Protein AF-A0A397E935-F1 (afdb_monomer_lite)

InterPro domains:
  IPR007632 Anoctamin [PTHR12308] (3-171)
  IPR049452 Anoctamin, transmembrane domain [PF04547] (3-154)

Organism: Aphanomyces astaci (NCBI:txid112090)

Structure (mmCIF, N/CA/C/O backbone):
data_AF-A0A397E935-F1
#
_entry.id   AF-A0A397E935-F1
#
loop_
_atom_site.group_PDB
_atom_site.id
_atom_site.type_symbol
_atom_site.label_atom_id
_atom_site.label_alt_id
_atom_site.label_comp_id
_atom_site.label_asym_id
_atom_site.label_entity_id
_atom_site.label_seq_id
_atom_site.pdbx_PDB_ins_code
_atom_site.Cartn_x
_atom_site.Cartn_y
_atom_site.Cartn_z
_atom_site.occupancy
_atom_site.B_iso_or_equiv
_atom_site.auth_seq_id
_atom_site.auth_comp_id
_atom_site.auth_asym_id
_atom_site.auth_atom_id
_atom_site.pdbx_PDB_model_num
ATOM 1 N N . PRO A 1 1 ? 29.994 8.458 -2.860 1.00 57.50 1 PRO A N 1
ATOM 2 C CA . PRO A 1 1 ? 28.868 7.947 -3.681 1.00 57.50 1 PRO A CA 1
ATOM 3 C C . PRO A 1 1 ? 27.555 8.319 -2.996 1.00 57.50 1 PRO A C 1
ATOM 5 O O . PRO A 1 1 ? 27.561 8.340 -1.770 1.00 57.50 1 PRO A O 1
ATOM 8 N N . HIS A 1 2 ? 26.488 8.644 -3.732 1.00 65.81 2 HIS A N 1
ATOM 9 C CA . HIS A 1 2 ? 25.168 8.804 -3.109 1.00 65.81 2 HIS A CA 1
ATOM 10 C C . HIS A 1 2 ? 24.674 7.417 -2.701 1.00 65.81 2 HIS A C 1
ATOM 12 O O . HIS A 1 2 ? 24.716 6.503 -3.528 1.00 65.81 2 HIS A O 1
ATOM 18 N N . ASP A 1 3 ? 24.268 7.250 -1.447 1.00 73.31 3 ASP A N 1
ATOM 19 C CA . ASP A 1 3 ? 23.651 6.009 -0.994 1.00 73.31 3 ASP A CA 1
ATOM 20 C C . ASP A 1 3 ? 22.140 6.125 -1.176 1.00 73.31 3 ASP A C 1
ATOM 22 O O . ASP A 1 3 ? 21.505 6.963 -0.547 1.00 73.31 3 ASP A O 1
ATOM 26 N N . THR A 1 4 ? 21.573 5.306 -2.059 1.00 81.38 4 THR A N 1
ATOM 27 C CA . THR A 1 4 ? 20.126 5.277 -2.294 1.00 81.38 4 THR A CA 1
ATOM 28 C C . THR A 1 4 ? 19.369 4.549 -1.186 1.00 81.38 4 THR A C 1
ATOM 30 O O . THR A 1 4 ? 18.145 4.641 -1.129 1.00 81.38 4 THR A O 1
ATOM 33 N N . PHE A 1 5 ? 20.056 3.807 -0.307 1.00 85.69 5 PHE A N 1
ATOM 34 C CA . PHE A 1 5 ? 19.414 3.103 0.801 1.00 85.69 5 PHE A CA 1
ATOM 35 C C . PHE A 1 5 ? 18.770 4.075 1.796 1.00 85.69 5 PHE A C 1
ATOM 37 O O . PHE A 1 5 ? 17.641 3.833 2.220 1.00 85.69 5 PHE A O 1
ATOM 44 N N . ALA A 1 6 ? 19.460 5.172 2.127 1.00 85.31 6 ALA A N 1
ATOM 45 C CA . ALA A 1 6 ? 18.946 6.213 3.015 1.00 85.31 6 ALA A CA 1
ATOM 46 C C . ALA A 1 6 ? 17.680 6.867 2.436 1.00 85.31 6 ALA A C 1
ATOM 48 O O . ALA A 1 6 ? 16.641 6.852 3.088 1.00 85.31 6 ALA A O 1
ATOM 49 N N . ASP A 1 7 ? 17.725 7.304 1.173 1.00 85.94 7 ASP A N 1
ATOM 50 C CA . ASP A 1 7 ? 16.592 7.935 0.479 1.00 85.94 7 ASP A CA 1
ATOM 51 C C . ASP A 1 7 ? 15.334 7.039 0.485 1.00 85.94 7 ASP A C 1
ATOM 53 O O . ASP A 1 7 ? 14.218 7.477 0.786 1.00 85.94 7 ASP A O 1
ATOM 57 N N . TYR A 1 8 ? 15.508 5.740 0.198 1.00 88.25 8 TYR A N 1
ATOM 58 C CA . TYR A 1 8 ? 14.413 4.768 0.251 1.00 88.25 8 TYR A CA 1
ATOM 59 C C . TYR A 1 8 ? 13.911 4.509 1.678 1.00 88.25 8 TYR A C 1
ATOM 61 O O . TYR A 1 8 ? 12.710 4.287 1.853 1.00 88.25 8 TYR A O 1
ATOM 69 N N . ALA A 1 9 ? 14.788 4.532 2.686 1.00 90.19 9 ALA A N 1
ATOM 70 C CA . ALA A 1 9 ? 14.406 4.379 4.086 1.00 90.19 9 ALA A CA 1
ATOM 71 C C . ALA A 1 9 ? 13.590 5.583 4.585 1.00 90.19 9 ALA A C 1
ATOM 73 O O . ALA A 1 9 ? 12.531 5.385 5.180 1.00 90.19 9 ALA A O 1
ATOM 74 N N . ASP A 1 10 ? 14.018 6.807 4.275 1.00 90.00 10 ASP A N 1
ATOM 75 C CA . ASP A 1 10 ? 13.320 8.039 4.654 1.00 90.00 10 ASP A CA 1
ATOM 76 C C . ASP A 1 10 ? 11.937 8.118 3.981 1.00 90.00 10 ASP A C 1
ATOM 78 O O . ASP A 1 10 ? 10.919 8.323 4.654 1.00 90.00 10 ASP A O 1
ATOM 82 N N . THR A 1 11 ? 11.864 7.812 2.678 1.00 90.81 11 THR A N 1
ATOM 83 C CA . THR A 1 11 ? 10.589 7.689 1.944 1.00 90.81 11 THR A CA 1
ATOM 84 C C . THR A 1 11 ? 9.670 6.626 2.569 1.00 90.81 11 THR A C 1
ATOM 86 O O . THR A 1 11 ? 8.460 6.836 2.702 1.00 90.81 11 THR A O 1
ATOM 89 N N . LEU A 1 12 ? 10.220 5.469 2.968 1.00 93.12 12 LEU A N 1
ATOM 90 C CA . LEU A 1 12 ? 9.462 4.380 3.594 1.00 93.12 12 LEU A CA 1
ATOM 91 C C . LEU A 1 12 ? 8.909 4.786 4.967 1.00 93.12 12 LEU A C 1
ATOM 93 O O . LEU A 1 12 ? 7.748 4.498 5.259 1.00 93.12 12 LEU A O 1
ATOM 97 N N . VAL A 1 13 ? 9.705 5.469 5.792 1.00 92.88 13 VAL A N 1
ATOM 98 C CA . VAL A 1 13 ? 9.281 5.983 7.104 1.00 92.88 13 VAL A CA 1
ATOM 99 C C . VAL A 1 13 ? 8.159 7.008 6.938 1.00 92.88 13 VAL A C 1
ATOM 101 O O . VAL A 1 13 ? 7.135 6.914 7.619 1.00 92.88 13 VAL A O 1
ATOM 104 N N . GLN A 1 14 ? 8.280 7.929 5.979 1.00 94.69 14 GLN A N 1
ATOM 105 C CA . GLN A 1 14 ? 7.221 8.888 5.668 1.00 94.69 14 GLN A CA 1
ATOM 106 C C . GLN A 1 14 ? 5.926 8.196 5.206 1.00 94.69 14 GLN A C 1
ATOM 108 O O . GLN A 1 14 ? 4.836 8.551 5.661 1.00 94.69 14 GLN A O 1
ATOM 113 N N . PHE A 1 15 ? 6.024 7.176 4.347 1.00 94.62 15 PHE A N 1
ATOM 114 C CA . PHE A 1 15 ? 4.874 6.357 3.950 1.00 94.62 15 PHE A CA 1
ATOM 115 C C . PHE A 1 15 ? 4.250 5.612 5.143 1.00 94.62 15 PHE A C 1
ATOM 117 O O . PHE A 1 15 ? 3.022 5.531 5.246 1.00 94.62 15 PHE A O 1
ATOM 124 N N . GLY A 1 16 ? 5.073 5.128 6.077 1.00 94.88 16 GLY A N 1
ATOM 125 C CA . GLY A 1 16 ? 4.640 4.579 7.362 1.00 94.88 16 GLY A CA 1
ATOM 126 C C . GLY A 1 16 ? 3.788 5.573 8.149 1.00 94.88 16 GLY A C 1
ATOM 127 O O . GLY A 1 16 ? 2.649 5.259 8.489 1.00 94.88 16 GLY A O 1
ATOM 128 N N . TYR A 1 17 ? 4.270 6.805 8.344 1.00 94.44 17 TYR A N 1
ATOM 129 C CA . TYR A 1 17 ? 3.508 7.837 9.054 1.00 94.44 17 TYR A CA 1
ATOM 130 C C . TYR A 1 17 ? 2.153 8.147 8.400 1.00 94.44 17 TYR A C 1
ATOM 132 O O . TYR A 1 17 ? 1.134 8.206 9.090 1.00 94.44 17 TYR A O 1
ATOM 140 N N . VAL A 1 18 ? 2.124 8.295 7.070 1.00 95.62 18 VAL A N 1
ATOM 141 C CA . VAL A 1 18 ? 0.886 8.537 6.307 1.00 95.62 18 VAL A CA 1
ATOM 142 C C . VAL A 1 18 ? -0.098 7.375 6.473 1.00 95.62 18 VAL A C 1
ATOM 144 O O . VAL A 1 18 ? -1.262 7.592 6.803 1.00 95.62 18 VAL A O 1
ATOM 147 N N . SER A 1 19 ? 0.350 6.139 6.262 1.00 95.12 19 SER A N 1
ATOM 148 C CA . SER A 1 19 ? -0.527 4.959 6.272 1.00 95.12 19 SER A CA 1
ATOM 149 C C . SER A 1 19 ? -1.032 4.573 7.668 1.00 95.12 19 SER A C 1
ATOM 151 O O . SER A 1 19 ? -2.169 4.122 7.798 1.00 95.12 19 SER A O 1
ATOM 153 N N . GLN A 1 20 ? -0.228 4.768 8.716 1.00 94.25 20 GLN A N 1
ATOM 154 C CA . GLN A 1 20 ? -0.541 4.306 10.074 1.00 94.25 20 GLN A CA 1
ATOM 155 C C . GLN A 1 20 ? -1.293 5.343 10.928 1.00 94.25 20 GLN A C 1
ATOM 157 O O . GLN A 1 20 ? -2.081 4.949 11.782 1.00 94.25 20 GLN A O 1
ATOM 162 N N . PHE A 1 21 ? -1.075 6.651 10.717 1.00 90.31 21 PHE A N 1
ATOM 163 C CA . PHE A 1 21 ? -1.552 7.695 11.645 1.00 90.31 21 PHE A CA 1
ATOM 164 C C . PHE A 1 21 ? -2.496 8.746 11.039 1.00 90.31 21 PHE A C 1
ATOM 166 O O . PHE A 1 21 ? -2.944 9.635 11.765 1.00 90.31 21 PHE A O 1
ATOM 173 N N . THR A 1 22 ? -2.873 8.652 9.756 1.00 92.31 22 THR A N 1
ATOM 174 C CA . THR A 1 22 ? -3.837 9.599 9.143 1.00 92.31 22 THR A CA 1
ATOM 175 C C . THR A 1 22 ? -5.193 9.621 9.869 1.00 92.31 22 THR A C 1
ATOM 177 O O . THR A 1 22 ? -5.830 10.670 9.932 1.00 92.31 22 THR A O 1
ATOM 180 N N . CYS A 1 23 ? -5.613 8.513 10.495 1.00 87.25 23 CYS A N 1
ATOM 181 C CA . CYS A 1 23 ? -6.814 8.473 11.340 1.00 87.25 23 CYS A CA 1
ATOM 182 C C . CYS A 1 23 ? -6.699 9.285 12.645 1.00 87.25 23 CYS A C 1
ATOM 184 O O . CYS A 1 23 ? -7.726 9.640 13.216 1.00 87.25 23 CYS A O 1
ATOM 186 N N . VAL A 1 24 ? -5.483 9.593 13.112 1.00 88.19 24 VAL A N 1
ATOM 187 C CA . VAL A 1 24 ? -5.236 10.451 14.288 1.00 88.19 24 VAL A CA 1
ATOM 188 C C . VAL A 1 24 ? -5.044 11.908 13.864 1.00 88.19 24 VAL A C 1
ATOM 190 O O . VAL A 1 24 ? -5.583 12.811 14.499 1.00 88.19 24 VAL A O 1
ATOM 193 N N . TRP A 1 25 ? -4.299 12.151 12.779 1.00 90.19 25 TRP A N 1
ATOM 194 C CA . TRP A 1 25 ? -4.066 13.497 12.254 1.00 90.19 25 TRP A CA 1
ATOM 195 C C . TRP A 1 25 ? -4.261 13.539 10.725 1.00 90.19 25 TRP A C 1
ATOM 197 O O . TRP A 1 25 ? -3.371 13.133 9.973 1.00 90.19 25 TRP A O 1
ATOM 207 N N . PRO A 1 26 ? -5.397 14.069 10.225 1.00 90.44 26 PRO A N 1
ATOM 208 C CA . PRO A 1 26 ? -5.764 13.974 8.808 1.00 90.44 26 PRO A CA 1
ATOM 209 C C . PRO A 1 26 ? -4.918 14.853 7.871 1.00 90.44 26 PRO A C 1
ATOM 211 O O . PRO A 1 26 ? -5.061 14.761 6.654 1.00 90.44 26 PRO A O 1
ATOM 214 N N . PHE A 1 27 ? -4.032 15.700 8.406 1.00 93.44 27 PHE A N 1
ATOM 215 C CA . PHE A 1 27 ? -3.151 16.564 7.614 1.00 93.44 27 PHE A CA 1
ATOM 216 C C . PHE A 1 27 ? -1.800 15.916 7.258 1.00 93.44 27 PHE A C 1
ATOM 218 O O . PHE A 1 27 ? -1.104 16.446 6.391 1.00 93.44 27 PHE A O 1
ATOM 225 N N . ILE A 1 28 ? -1.447 14.753 7.835 1.00 94.25 28 ILE A N 1
ATOM 226 C CA . ILE A 1 28 ? -0.200 14.026 7.509 1.00 94.25 28 ILE A CA 1
ATOM 227 C C . ILE A 1 28 ? -0.009 13.824 5.989 1.00 94.25 28 ILE A C 1
ATOM 229 O O . ILE A 1 28 ? 1.088 14.113 5.504 1.00 94.25 28 ILE A O 1
ATOM 233 N N . PRO A 1 29 ? -1.026 13.412 5.196 1.00 94.12 29 PRO A N 1
ATOM 234 C CA . PRO A 1 29 ? -0.866 13.250 3.749 1.00 94.12 29 PRO A CA 1
ATOM 235 C C . PRO A 1 29 ? -0.498 14.555 3.028 1.00 94.12 29 PRO A C 1
ATOM 237 O O . PRO A 1 29 ? 0.265 14.531 2.065 1.00 94.12 29 PRO A O 1
ATOM 240 N N . VAL A 1 30 ? -1.001 15.701 3.500 1.00 95.44 30 VAL A N 1
ATOM 241 C CA . VAL A 1 30 ? -0.706 17.018 2.911 1.00 95.44 30 VAL A CA 1
ATOM 242 C C . VAL A 1 30 ? 0.746 17.405 3.189 1.00 95.44 30 VAL A C 1
ATOM 244 O O . VAL A 1 30 ? 1.464 17.794 2.269 1.00 95.44 30 VAL A O 1
ATOM 247 N N . CYS A 1 31 ? 1.209 17.225 4.430 1.00 94.25 31 CYS A N 1
ATOM 248 C CA . CYS A 1 31 ? 2.610 17.436 4.799 1.00 94.25 31 CYS A CA 1
ATOM 249 C C . CYS A 1 31 ? 3.556 16.521 4.001 1.00 94.25 31 CYS A C 1
ATOM 251 O O . CYS A 1 31 ? 4.582 16.986 3.509 1.00 94.25 31 CYS A O 1
ATOM 253 N N . ALA A 1 32 ? 3.183 15.253 3.805 1.00 95.00 32 ALA A N 1
ATOM 254 C CA . ALA A 1 32 ? 3.944 14.294 3.006 1.00 95.00 32 ALA A CA 1
ATOM 255 C C . ALA A 1 32 ? 4.050 14.700 1.522 1.00 95.00 32 ALA A C 1
ATOM 257 O O . ALA A 1 32 ? 5.131 14.639 0.941 1.00 95.00 32 ALA A O 1
ATOM 258 N N . VAL A 1 33 ? 2.960 15.175 0.904 1.00 95.00 33 VAL A N 1
ATOM 259 C CA . VAL A 1 33 ? 2.998 15.689 -0.480 1.00 95.00 33 VAL A CA 1
ATOM 260 C C . VAL A 1 33 ? 3.909 16.913 -0.594 1.00 95.00 33 VAL A C 1
ATOM 262 O O . VAL A 1 33 ? 4.690 17.001 -1.540 1.00 95.00 33 VAL A O 1
ATOM 265 N N . ILE A 1 34 ? 3.853 17.834 0.374 1.00 95.31 34 ILE A N 1
ATOM 266 C CA . ILE A 1 34 ? 4.738 19.006 0.411 1.00 95.31 34 ILE A CA 1
ATOM 267 C C . ILE A 1 34 ? 6.208 18.570 0.529 1.00 95.31 34 ILE A C 1
ATOM 269 O O . ILE A 1 34 ? 7.043 19.081 -0.218 1.00 95.31 34 ILE A O 1
ATOM 273 N N . ASN A 1 35 ? 6.521 17.597 1.393 1.00 93.69 35 ASN A N 1
ATOM 274 C CA . ASN A 1 35 ? 7.885 17.083 1.536 1.00 93.69 35 ASN A CA 1
ATOM 275 C C . ASN A 1 35 ? 8.398 16.459 0.226 1.00 93.69 35 ASN A C 1
ATOM 277 O O . ASN A 1 35 ? 9.450 16.862 -0.266 1.00 93.69 35 ASN A O 1
ATOM 281 N N . ASN A 1 36 ? 7.599 15.597 -0.414 1.00 93.00 36 ASN A N 1
ATOM 282 C CA . ASN A 1 36 ? 7.948 14.963 -1.694 1.00 93.00 36 ASN A CA 1
ATOM 283 C C . ASN A 1 36 ? 8.236 15.986 -2.810 1.00 93.00 36 ASN A C 1
ATOM 285 O O . ASN A 1 36 ? 9.093 15.758 -3.664 1.00 93.00 36 ASN A O 1
ATOM 289 N N . VAL A 1 37 ? 7.526 17.122 -2.834 1.00 93.25 37 VAL A N 1
ATOM 290 C CA . VAL A 1 37 ? 7.767 18.196 -3.817 1.00 93.25 37 VAL A CA 1
ATOM 291 C C . VAL A 1 37 ? 9.122 18.872 -3.585 1.00 93.25 37 VAL A C 1
ATOM 293 O O . VAL A 1 37 ? 9.826 19.176 -4.553 1.00 93.25 37 VAL A O 1
ATOM 296 N N . PHE A 1 38 ? 9.511 19.094 -2.326 1.00 91.12 38 PHE A N 1
ATOM 297 C CA . PHE A 1 38 ? 10.836 19.624 -1.999 1.00 91.12 38 PHE A CA 1
ATOM 298 C C . PHE A 1 38 ? 11.949 18.605 -2.266 1.00 91.12 38 PHE A C 1
ATOM 300 O O . PHE A 1 38 ? 12.983 18.989 -2.809 1.00 91.12 38 PHE A O 1
ATOM 307 N N . GLU A 1 39 ? 11.719 17.328 -1.963 1.00 88.75 39 GLU A N 1
ATOM 308 C CA . GLU A 1 39 ? 12.654 16.223 -2.191 1.00 88.75 39 GLU A CA 1
ATOM 309 C C . GLU A 1 39 ? 12.963 16.029 -3.683 1.00 88.75 39 GLU A C 1
ATOM 311 O O . GLU A 1 39 ? 14.113 16.145 -4.096 1.00 88.75 39 GLU A O 1
ATOM 316 N N . VAL A 1 40 ? 11.945 15.879 -4.541 1.00 87.25 40 VAL A N 1
ATOM 317 C CA . VAL A 1 40 ? 12.153 15.765 -6.000 1.00 87.25 40 VAL A CA 1
ATOM 318 C C . VAL A 1 40 ? 12.933 16.964 -6.549 1.00 87.25 40 VAL A C 1
ATOM 320 O O . VAL A 1 40 ? 13.768 16.816 -7.445 1.00 87.25 40 VAL A O 1
ATOM 323 N N . ARG A 1 41 ? 12.694 18.164 -6.004 1.00 86.94 41 ARG A N 1
ATOM 324 C CA . ARG A 1 41 ? 13.407 19.377 -6.412 1.00 86.94 41 ARG A CA 1
ATOM 325 C C . ARG A 1 41 ? 14.850 19.410 -5.897 1.00 86.94 41 ARG A C 1
ATOM 327 O O . ARG A 1 41 ? 15.718 19.853 -6.644 1.00 86.94 41 ARG A O 1
ATOM 334 N N . SER A 1 42 ? 15.126 18.950 -4.676 1.00 83.81 42 SER A N 1
ATOM 335 C CA . SER A 1 42 ? 16.483 18.903 -4.117 1.00 83.81 42 SER A CA 1
ATOM 336 C C . SER A 1 42 ? 17.337 17.838 -4.814 1.00 83.81 42 SER A C 1
ATOM 338 O O . SER A 1 42 ? 18.454 18.144 -5.239 1.00 83.81 42 SER A O 1
ATOM 340 N N . SER A 1 43 ? 16.789 16.643 -5.060 1.00 78.12 43 SER A N 1
ATOM 341 C CA . SER A 1 43 ? 17.444 15.581 -5.833 1.00 78.12 43 SER A CA 1
ATOM 342 C C . SER A 1 43 ? 17.726 16.008 -7.276 1.00 78.12 43 SER A C 1
ATOM 344 O O . SER A 1 43 ? 18.780 15.678 -7.809 1.00 78.12 43 SER A O 1
ATOM 346 N N . ALA A 1 44 ? 16.852 16.801 -7.910 1.00 79.81 44 ALA A N 1
ATOM 347 C CA . ALA A 1 44 ? 17.084 17.311 -9.266 1.00 79.81 44 ALA A CA 1
ATOM 348 C C . ALA A 1 44 ? 18.289 18.271 -9.378 1.00 79.81 44 ALA A C 1
ATOM 350 O O . ALA A 1 44 ? 18.883 18.379 -10.452 1.00 79.81 44 ALA A O 1
ATOM 351 N N . PHE A 1 45 ? 18.681 18.948 -8.290 1.00 78.75 45 PHE A N 1
ATOM 352 C CA . PHE A 1 45 ? 19.917 19.740 -8.252 1.00 78.75 45 PHE A CA 1
ATOM 353 C C . PHE A 1 45 ? 21.174 18.875 -8.056 1.00 78.75 45 PHE A C 1
ATOM 355 O O . PHE A 1 45 ? 22.275 19.306 -8.404 1.00 78.75 45 PHE A O 1
ATOM 362 N N . GLN A 1 46 ? 21.034 17.648 -7.543 1.00 71.94 46 GLN A N 1
ATOM 363 C CA . GLN A 1 46 ? 22.139 16.710 -7.365 1.00 71.94 46 GLN A CA 1
ATOM 364 C C . GLN A 1 46 ? 22.318 15.832 -8.610 1.00 71.94 46 GLN A C 1
ATOM 366 O O . GLN A 1 46 ? 21.552 14.911 -8.883 1.00 71.94 46 GLN A O 1
ATOM 371 N N . ARG A 1 47 ? 23.372 16.097 -9.390 1.00 65.12 47 ARG A N 1
ATOM 372 C CA . ARG A 1 47 ? 23.642 15.392 -10.654 1.00 65.12 47 ARG A CA 1
ATOM 373 C C . ARG A 1 47 ? 24.202 13.978 -10.429 1.00 65.12 47 ARG A C 1
ATOM 375 O O . ARG A 1 47 ? 25.392 13.732 -10.625 1.00 65.12 47 ARG A O 1
ATOM 382 N N . VAL A 1 48 ? 23.337 13.044 -10.042 1.00 68.69 48 VAL A N 1
ATOM 383 C CA . VAL A 1 48 ? 23.655 11.612 -9.918 1.00 68.69 48 VAL A CA 1
ATOM 384 C C . VAL A 1 48 ? 23.757 10.918 -11.285 1.00 68.69 48 VAL A C 1
ATOM 386 O O . VAL A 1 48 ? 23.087 11.284 -12.251 1.00 68.69 48 VAL A O 1
ATOM 389 N N . VAL A 1 49 ? 24.619 9.900 -11.380 1.00 73.62 49 VAL A N 1
ATOM 390 C CA . VAL A 1 49 ? 24.783 9.087 -12.598 1.00 73.62 49 VAL A CA 1
ATOM 391 C C . VAL A 1 49 ? 23.613 8.097 -12.708 1.00 73.62 49 VAL A C 1
ATOM 393 O O . VAL A 1 49 ? 23.368 7.368 -11.745 1.00 73.62 49 VAL A O 1
ATOM 396 N N . PRO A 1 50 ? 22.900 8.020 -13.849 1.00 72.75 50 PRO A N 1
ATOM 397 C CA . PRO A 1 50 ? 21.735 7.150 -13.984 1.00 72.75 50 PRO A CA 1
ATOM 398 C C . PRO A 1 50 ? 22.113 5.664 -13.900 1.00 72.75 50 PRO A C 1
ATOM 400 O O . PRO A 1 50 ? 22.826 5.135 -14.753 1.00 72.75 50 PRO A O 1
ATOM 403 N N . GLN A 1 51 ? 21.582 4.981 -12.886 1.00 73.31 51 GLN A N 1
ATOM 404 C CA . GLN A 1 51 ? 21.692 3.535 -12.691 1.00 73.31 51 GLN A CA 1
ATOM 405 C C . GLN A 1 51 ? 20.501 2.818 -13.340 1.00 73.31 51 GLN A C 1
ATOM 407 O O . GLN A 1 51 ? 19.352 3.235 -13.183 1.00 73.31 51 GLN A O 1
ATOM 412 N N . ARG A 1 52 ? 20.745 1.711 -14.052 1.00 70.62 52 ARG A N 1
ATOM 413 C CA . ARG A 1 52 ? 19.663 0.863 -14.582 1.00 70.62 52 ARG A CA 1
ATOM 414 C C . ARG A 1 52 ? 19.227 -0.152 -13.529 1.00 70.62 52 ARG A C 1
ATOM 416 O O . ARG A 1 52 ? 19.837 -1.209 -13.412 1.00 70.62 52 ARG A O 1
ATOM 423 N N . THR A 1 53 ? 18.137 0.143 -12.824 1.00 72.44 53 THR A N 1
ATOM 424 C CA . THR A 1 53 ? 17.409 -0.853 -12.025 1.00 72.44 53 THR A CA 1
ATOM 425 C C . THR A 1 53 ? 16.154 -1.340 -12.754 1.00 72.44 53 THR A C 1
ATOM 427 O O . THR A 1 53 ? 15.476 -0.568 -13.432 1.00 72.44 53 THR A O 1
ATOM 430 N N . SER A 1 54 ? 15.853 -2.635 -12.638 1.00 64.50 54 SER A N 1
ATOM 431 C CA . SER A 1 54 ? 14.671 -3.277 -13.227 1.00 64.50 54 SER A CA 1
ATOM 432 C C . SER A 1 54 ? 13.464 -3.318 -12.284 1.00 64.50 54 SER A C 1
ATOM 434 O O . SER A 1 54 ? 12.347 -3.559 -12.739 1.00 64.50 54 SER A O 1
ATOM 436 N N . SER A 1 55 ? 13.663 -3.101 -10.979 1.00 72.50 55 SER A N 1
ATOM 437 C CA . SER A 1 55 ? 12.589 -3.061 -9.979 1.00 72.50 55 SER A CA 1
ATOM 438 C C . SER A 1 55 ? 13.037 -2.366 -8.689 1.00 72.50 55 SER A C 1
ATOM 440 O O . SER A 1 55 ? 14.227 -2.177 -8.450 1.00 72.50 55 SER A O 1
ATOM 442 N N . MET A 1 56 ? 12.084 -2.049 -7.811 1.00 72.44 56 MET A N 1
ATOM 443 C CA . MET A 1 56 ? 12.352 -1.506 -6.470 1.00 72.44 56 MET A CA 1
ATOM 444 C C . MET A 1 56 ? 13.003 -2.529 -5.505 1.00 72.44 56 MET A C 1
ATOM 446 O O . MET A 1 56 ? 13.291 -2.197 -4.360 1.00 72.44 56 MET A O 1
ATOM 450 N N . GLY A 1 57 ? 13.225 -3.779 -5.935 1.00 82.62 57 GLY A N 1
ATOM 451 C CA . GLY A 1 57 ? 13.882 -4.815 -5.133 1.00 82.62 57 GLY A CA 1
ATOM 452 C C . GLY A 1 57 ? 13.164 -5.117 -3.811 1.00 82.62 57 GLY A C 1
ATOM 453 O O . GLY A 1 57 ? 11.931 -5.155 -3.749 1.00 82.62 57 GLY A O 1
ATOM 454 N N . SER A 1 58 ? 13.946 -5.323 -2.748 1.00 86.06 58 SER A N 1
ATOM 455 C CA . SER A 1 58 ? 13.462 -5.686 -1.407 1.00 86.06 58 SER A CA 1
ATOM 456 C C . SER A 1 58 ? 12.506 -4.659 -0.788 1.00 86.06 58 SER A C 1
ATOM 458 O O . SER A 1 58 ? 11.653 -5.038 0.010 1.00 86.06 58 SER A O 1
ATOM 460 N N . TRP A 1 59 ? 12.572 -3.384 -1.185 1.00 88.94 59 TRP A N 1
ATOM 461 C CA . TRP A 1 59 ? 11.686 -2.321 -0.685 1.00 88.94 59 TRP A CA 1
ATOM 462 C C . TRP A 1 59 ? 10.197 -2.598 -0.934 1.00 88.94 59 TRP A C 1
ATOM 464 O O . TRP A 1 59 ? 9.358 -2.238 -0.115 1.00 88.94 59 TRP A O 1
ATOM 474 N N . ASN A 1 60 ? 9.856 -3.336 -1.996 1.00 88.06 60 ASN A N 1
ATOM 475 C CA . ASN A 1 60 ? 8.486 -3.799 -2.247 1.00 88.06 60 ASN A CA 1
ATOM 476 C C . ASN A 1 60 ? 7.973 -4.741 -1.135 1.00 88.06 60 ASN A C 1
ATOM 478 O O . ASN A 1 60 ? 6.800 -4.686 -0.774 1.00 88.06 60 ASN A O 1
ATOM 482 N N . LEU A 1 61 ? 8.839 -5.579 -0.549 1.00 90.06 61 LEU A N 1
ATOM 483 C CA . LEU A 1 61 ? 8.467 -6.431 0.586 1.00 90.06 61 LEU A CA 1
ATOM 484 C C . LEU A 1 61 ? 8.209 -5.590 1.844 1.00 90.06 61 LEU A C 1
ATOM 486 O O . LEU A 1 61 ? 7.199 -5.800 2.512 1.00 90.06 61 LEU A O 1
ATOM 490 N N . PHE A 1 62 ? 9.065 -4.601 2.119 1.00 91.44 62 PHE A N 1
ATOM 491 C CA . PHE A 1 62 ? 8.884 -3.676 3.241 1.00 91.44 62 PHE A CA 1
ATOM 492 C C . PHE A 1 62 ? 7.603 -2.839 3.110 1.00 91.44 62 PHE A C 1
ATOM 494 O O . PHE A 1 62 ? 6.860 -2.716 4.079 1.00 91.44 62 PHE A O 1
ATOM 501 N N . LEU A 1 63 ? 7.275 -2.342 1.911 1.00 91.75 63 LEU A N 1
ATOM 502 C CA . LEU A 1 63 ? 6.018 -1.626 1.655 1.00 91.75 63 LEU A CA 1
ATOM 503 C C . LEU A 1 63 ? 4.782 -2.516 1.872 1.00 91.75 63 LEU A C 1
ATOM 505 O O . LEU A 1 63 ? 3.803 -2.073 2.468 1.00 91.75 63 LEU A O 1
ATOM 509 N N . ARG A 1 64 ? 4.824 -3.786 1.441 1.00 91.94 64 ARG A N 1
ATOM 510 C CA . ARG A 1 64 ? 3.747 -4.766 1.696 1.00 91.94 64 ARG A CA 1
ATOM 511 C C . ARG A 1 64 ? 3.577 -5.057 3.184 1.00 91.94 64 ARG A C 1
ATOM 513 O O . ARG A 1 64 ? 2.449 -5.055 3.667 1.00 91.94 64 ARG A O 1
ATOM 520 N N . PHE A 1 65 ? 4.680 -5.259 3.905 1.00 93.19 65 PHE A N 1
ATOM 521 C CA . PHE A 1 65 ? 4.662 -5.431 5.356 1.00 93.19 65 PHE A CA 1
ATOM 522 C C . PHE A 1 65 ? 4.075 -4.196 6.054 1.00 93.19 65 PHE A C 1
ATOM 524 O O . PHE A 1 65 ? 3.162 -4.333 6.864 1.00 93.19 65 PHE A O 1
ATOM 531 N N . ASN A 1 66 ? 4.513 -2.990 5.673 1.00 94.81 66 ASN A N 1
ATOM 532 C CA . ASN A 1 66 ? 3.990 -1.740 6.220 1.00 94.81 66 ASN A CA 1
ATOM 533 C C . ASN A 1 66 ? 2.478 -1.578 5.984 1.00 94.81 66 ASN A C 1
ATOM 535 O O . ASN A 1 66 ? 1.786 -1.095 6.871 1.00 94.81 66 ASN A O 1
ATOM 539 N N . ASN A 1 67 ? 1.942 -2.008 4.836 1.00 95.00 67 ASN A N 1
ATOM 540 C CA . ASN A 1 67 ? 0.495 -1.963 4.584 1.00 95.00 67 ASN A CA 1
ATOM 541 C C . ASN A 1 67 ? -0.298 -2.873 5.535 1.00 95.00 67 ASN A C 1
ATOM 543 O O . ASN A 1 67 ? -1.323 -2.452 6.064 1.00 95.00 67 ASN A O 1
ATOM 547 N N . ILE A 1 68 ? 0.179 -4.097 5.789 1.00 94.94 68 ILE A N 1
ATOM 548 C CA . ILE A 1 68 ? -0.457 -5.014 6.752 1.00 94.94 68 ILE A CA 1
ATOM 549 C C . ILE A 1 68 ? -0.351 -4.438 8.173 1.00 94.94 68 ILE A C 1
ATOM 551 O O . ILE A 1 68 ? -1.333 -4.411 8.912 1.00 94.94 68 ILE A O 1
ATOM 555 N N . TRP A 1 69 ? 0.813 -3.889 8.530 1.00 95.69 69 TRP A N 1
ATOM 556 C CA . TRP A 1 69 ? 1.034 -3.227 9.817 1.00 95.69 69 TRP A CA 1
ATOM 557 C C . TRP A 1 69 ? 0.143 -1.988 10.011 1.00 95.69 69 TRP A C 1
ATOM 559 O O . TRP A 1 69 ? -0.377 -1.751 11.100 1.00 95.69 69 TRP A O 1
ATOM 569 N N . ALA A 1 70 ? -0.106 -1.230 8.941 1.00 96.19 70 ALA A N 1
ATOM 570 C CA . ALA A 1 70 ? -1.046 -0.117 8.946 1.00 96.19 70 ALA A CA 1
ATOM 571 C C . ALA A 1 70 ? -2.494 -0.578 9.157 1.00 96.19 70 ALA A C 1
ATOM 573 O O . ALA A 1 70 ? -3.213 0.081 9.904 1.00 96.19 70 ALA A O 1
ATOM 574 N N . ILE A 1 71 ? -2.929 -1.706 8.580 1.00 95.94 71 ILE A N 1
ATOM 575 C CA . ILE A 1 71 ? -4.255 -2.279 8.882 1.00 95.94 71 ILE A CA 1
ATOM 576 C C . ILE A 1 71 ? -4.353 -2.593 10.380 1.00 95.94 71 ILE A C 1
ATOM 578 O O . ILE A 1 71 ? -5.278 -2.118 11.037 1.00 95.94 71 ILE A O 1
ATOM 582 N N . PHE A 1 72 ? -3.365 -3.300 10.938 1.00 95.56 72 PHE A N 1
ATOM 583 C CA . PHE A 1 72 ? -3.319 -3.641 12.363 1.00 95.56 72 PHE A CA 1
ATOM 584 C C . PHE A 1 72 ? -3.415 -2.398 13.270 1.00 95.56 72 PHE A C 1
ATOM 586 O O . PHE A 1 72 ? -4.267 -2.346 14.159 1.00 95.56 72 PHE A O 1
ATOM 593 N N . ILE A 1 73 ? -2.597 -1.365 13.018 1.00 95.12 73 ILE A N 1
ATOM 594 C CA . ILE A 1 73 ? -2.603 -0.121 13.809 1.00 95.12 73 ILE A CA 1
ATOM 595 C C . ILE A 1 73 ? -3.937 0.622 13.680 1.00 95.12 73 ILE A C 1
ATOM 597 O O . ILE A 1 73 ? -4.501 1.025 14.696 1.00 95.12 73 ILE A O 1
ATOM 601 N N . ASN A 1 74 ? -4.476 0.789 12.469 1.00 94.38 74 ASN A N 1
ATOM 602 C CA . ASN A 1 74 ? -5.728 1.526 12.284 1.00 94.38 74 ASN A CA 1
ATOM 603 C C . ASN A 1 74 ? -6.921 0.799 12.937 1.00 94.38 74 ASN A C 1
ATOM 605 O O . ASN A 1 74 ? -7.744 1.447 13.582 1.00 94.3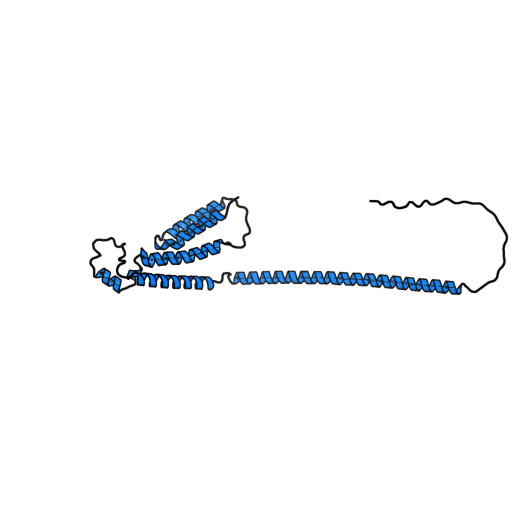8 74 ASN A O 1
ATOM 609 N N . VAL A 1 75 ? -6.996 -0.537 12.862 1.00 94.19 75 VAL A N 1
ATOM 610 C CA . VAL A 1 75 ? -8.043 -1.311 13.559 1.00 94.19 75 VAL A CA 1
ATOM 611 C C . VAL A 1 75 ? -7.868 -1.238 15.082 1.00 94.19 75 VAL A C 1
ATOM 613 O O . VAL A 1 75 ? -8.858 -1.080 15.799 1.00 94.19 75 VAL A O 1
ATOM 616 N N . ALA A 1 76 ? -6.630 -1.264 15.591 1.00 92.56 76 ALA A N 1
ATOM 617 C CA . ALA A 1 76 ? -6.349 -1.078 17.017 1.00 92.56 76 ALA A CA 1
ATOM 618 C C . ALA A 1 76 ? -6.769 0.320 17.511 1.00 92.56 76 ALA A C 1
ATOM 620 O O . ALA A 1 76 ? -7.422 0.432 18.550 1.00 92.56 76 ALA A O 1
ATOM 621 N N . LEU A 1 77 ? -6.470 1.378 16.748 1.00 91.06 77 LEU A N 1
ATOM 622 C CA . LEU A 1 77 ? -6.918 2.744 17.039 1.00 91.06 77 LEU A CA 1
ATOM 623 C C . LEU A 1 77 ? -8.451 2.836 17.081 1.00 91.06 77 LEU A C 1
ATOM 625 O O . LEU A 1 77 ? -9.003 3.442 18.002 1.00 91.06 77 LEU A O 1
ATOM 629 N N . ILE A 1 78 ? -9.149 2.192 16.140 1.00 88.88 78 ILE A N 1
ATOM 630 C CA . ILE A 1 78 ? -10.617 2.149 16.121 1.00 88.88 78 ILE A CA 1
ATOM 631 C C . ILE A 1 78 ? -11.163 1.446 17.377 1.00 88.88 78 ILE A C 1
ATOM 633 O O . ILE A 1 78 ? -11.998 2.024 18.071 1.00 88.88 78 ILE A O 1
ATOM 637 N N . CYS A 1 79 ? -10.666 0.249 17.708 1.00 89.00 79 CYS A N 1
ATOM 638 C CA . CYS A 1 79 ? -11.229 -0.594 18.774 1.00 89.00 79 CYS A CA 1
ATOM 639 C C . CYS A 1 79 ? -10.844 -0.179 20.209 1.00 89.00 79 CYS A C 1
ATOM 641 O O . CYS A 1 79 ? -11.596 -0.474 21.144 1.00 89.00 79 CYS A O 1
ATOM 643 N N . TYR A 1 80 ? -9.685 0.467 20.397 1.00 87.56 80 TYR A N 1
ATOM 644 C CA . TYR A 1 80 ? -9.111 0.728 21.728 1.00 87.56 80 TYR A CA 1
ATOM 645 C C . TYR A 1 80 ? -8.803 2.197 22.043 1.00 87.56 80 TYR A C 1
ATOM 647 O O . TYR A 1 80 ? -8.695 2.524 23.220 1.00 87.56 80 TYR A O 1
ATOM 655 N N . ALA A 1 81 ? -8.651 3.083 21.050 1.00 85.44 81 ALA A N 1
ATOM 656 C CA . ALA A 1 81 ? -8.258 4.479 21.296 1.00 85.44 81 ALA A CA 1
ATOM 657 C C . ALA A 1 81 ? -9.359 5.502 20.972 1.00 85.44 81 ALA A C 1
ATOM 659 O O . ALA A 1 81 ? -9.508 6.492 21.680 1.00 85.44 81 ALA A O 1
ATOM 660 N N . SER A 1 82 ? -10.118 5.282 19.896 1.00 81.62 82 SER A N 1
ATOM 661 C CA . SER A 1 82 ? -10.964 6.322 19.292 1.00 81.62 82 SER A CA 1
ATOM 662 C C . SER A 1 82 ? -12.370 6.472 19.882 1.00 81.62 82 SER A C 1
ATOM 664 O O . SER A 1 82 ? -12.984 7.521 19.712 1.00 81.62 82 SER A O 1
ATOM 666 N N . GLY A 1 83 ? -12.920 5.424 20.506 1.00 79.69 83 GLY A N 1
ATOM 667 C CA . GLY A 1 83 ? -14.338 5.378 20.896 1.00 79.69 83 GLY A CA 1
ATOM 668 C C . GLY A 1 83 ? -15.334 5.225 19.743 1.00 79.69 83 GLY A C 1
ATOM 669 O O . GLY A 1 83 ? -16.544 5.253 19.961 1.00 79.69 83 GLY A O 1
ATOM 670 N N . LEU A 1 84 ? -14.851 5.083 18.502 1.00 83.06 84 LEU A N 1
ATOM 671 C CA . LEU A 1 84 ? -15.712 4.918 17.331 1.00 83.06 84 LEU A CA 1
ATOM 672 C C . LEU A 1 84 ? -16.486 3.599 17.381 1.00 83.06 84 LEU A C 1
ATOM 674 O O . LEU A 1 84 ? -17.604 3.540 16.879 1.00 83.06 84 LEU A O 1
ATOM 678 N N . LEU A 1 85 ? -15.913 2.560 17.997 1.00 85.62 85 LEU A N 1
ATOM 679 C CA . LEU A 1 85 ? -16.541 1.249 18.113 1.00 85.62 85 LEU A CA 1
ATOM 680 C C . LEU A 1 85 ? -17.885 1.333 18.854 1.00 85.62 85 LEU A C 1
ATOM 682 O O . LEU A 1 85 ? -18.889 0.829 18.362 1.00 85.62 85 LEU A O 1
ATOM 686 N N . GLU A 1 86 ? -17.919 2.020 19.995 1.00 82.75 86 GLU A N 1
ATOM 687 C CA . GLU A 1 86 ? -19.105 2.217 20.832 1.00 82.75 86 GLU A CA 1
ATOM 688 C C . GLU A 1 86 ? -20.221 2.988 20.110 1.00 82.75 86 GLU A C 1
ATOM 690 O O . GLU A 1 86 ? -21.398 2.706 20.328 1.00 82.75 86 GLU A O 1
ATOM 695 N N . SER A 1 87 ? -19.861 3.902 19.202 1.00 81.69 87 SER A N 1
ATOM 696 C CA . SER A 1 87 ? -20.805 4.675 18.379 1.00 81.69 87 SER A CA 1
ATOM 697 C C . SER A 1 87 ? -21.626 3.798 17.420 1.00 81.69 87 SER A C 1
ATOM 699 O O . SER A 1 87 ? -22.782 4.103 17.129 1.00 81.69 87 SER A O 1
ATOM 701 N N . PHE A 1 88 ? -21.072 2.668 16.959 1.00 83.88 88 PHE A N 1
ATOM 702 C CA . PHE A 1 88 ? -21.790 1.735 16.080 1.00 83.88 88 PHE A CA 1
ATOM 703 C C . PHE A 1 88 ? -22.839 0.880 16.809 1.00 83.88 88 PHE A C 1
ATOM 705 O O . PHE A 1 88 ? -23.704 0.299 16.150 1.00 83.88 88 PHE A O 1
ATOM 712 N N . PHE A 1 89 ? -22.803 0.797 18.145 1.00 84.50 89 PHE A N 1
ATOM 713 C CA . PHE A 1 89 ? -23.750 -0.005 18.921 1.00 84.50 89 PHE A CA 1
ATOM 714 C C . PHE A 1 89 ? -24.868 0.874 19.501 1.00 84.50 89 PHE A C 1
ATOM 716 O O . PHE A 1 89 ? -24.628 1.624 20.451 1.00 84.50 89 PHE A O 1
ATOM 723 N N . PRO A 1 90 ? -26.122 0.761 19.015 1.00 81.31 90 PRO A N 1
ATOM 724 C CA . PRO A 1 90 ? -27.210 1.630 19.466 1.00 81.31 90 PRO A CA 1
ATOM 725 C C . PRO A 1 90 ? -27.515 1.462 20.961 1.00 81.31 90 PRO A C 1
ATOM 727 O O . PRO A 1 90 ? -27.924 2.418 21.610 1.00 81.31 90 PRO A O 1
ATOM 730 N N . THR A 1 91 ? -27.265 0.282 21.535 1.00 81.56 91 THR A N 1
ATOM 731 C CA . THR A 1 91 ? -27.361 0.033 22.981 1.00 81.56 91 THR A CA 1
ATOM 732 C C . THR A 1 91 ? -26.373 0.883 23.784 1.00 81.56 91 THR A C 1
ATOM 734 O O . THR A 1 91 ? -26.771 1.481 24.782 1.00 81.56 91 THR A O 1
ATOM 737 N N . CYS A 1 92 ? -25.119 1.000 23.334 1.00 79.62 92 CYS A N 1
ATOM 738 C CA . CYS A 1 92 ? -24.110 1.847 23.974 1.00 79.62 92 CYS A CA 1
ATOM 739 C C . CYS A 1 92 ? -24.450 3.333 23.858 1.00 79.62 92 CYS A C 1
ATOM 741 O O . CYS A 1 92 ? -24.353 4.057 24.847 1.00 79.62 92 CYS A O 1
ATOM 743 N N . VAL A 1 93 ? -24.922 3.771 22.688 1.00 76.75 93 VAL A N 1
ATOM 744 C CA . VAL A 1 93 ? -25.371 5.155 22.473 1.00 76.75 93 VAL A CA 1
ATOM 745 C C . VAL A 1 93 ? -26.538 5.512 23.406 1.00 76.75 93 VAL A C 1
ATOM 747 O O . VAL A 1 93 ? -26.511 6.564 24.039 1.00 76.75 93 VAL A O 1
ATOM 750 N N . GLN A 1 94 ? -27.532 4.630 23.565 1.00 76.81 94 GLN A N 1
ATOM 751 C CA . GLN A 1 94 ? -28.657 4.850 24.489 1.00 76.81 94 GLN A CA 1
ATOM 752 C C . GLN A 1 94 ? -28.210 4.876 25.961 1.00 76.81 94 GLN A C 1
ATOM 754 O O . GLN A 1 94 ? -28.624 5.757 26.713 1.00 76.81 94 GLN A O 1
ATOM 759 N N . LEU A 1 95 ? -27.314 3.968 26.370 1.00 72.88 95 LEU A N 1
ATOM 760 C CA . LEU A 1 95 ? -26.717 3.971 27.713 1.00 72.88 95 LEU A CA 1
ATOM 761 C C . LEU A 1 95 ? -25.986 5.290 28.015 1.00 72.88 95 LEU A C 1
ATOM 763 O O . LEU A 1 95 ? -26.207 5.887 29.072 1.00 72.88 95 LEU A O 1
ATOM 767 N N . GLN A 1 96 ? -25.178 5.773 27.069 1.00 68.25 96 GLN A N 1
ATOM 768 C CA . GLN A 1 96 ? -24.436 7.031 27.178 1.00 68.25 96 GLN A CA 1
ATOM 769 C C . GLN A 1 96 ? -25.338 8.278 27.239 1.00 68.25 96 GLN A C 1
ATOM 771 O O . GLN A 1 96 ? -24.939 9.270 27.837 1.00 68.25 96 GLN A O 1
ATOM 776 N N . VAL A 1 97 ? -26.547 8.236 26.665 1.00 68.56 97 VAL A N 1
ATOM 777 C CA . VAL A 1 97 ? -27.559 9.303 26.811 1.00 68.56 97 VAL A CA 1
ATOM 778 C C . VAL A 1 97 ? -28.309 9.199 28.146 1.00 68.56 97 VAL A C 1
ATOM 780 O O . VAL A 1 97 ? -28.689 10.215 28.716 1.00 68.56 97 VAL A O 1
ATOM 783 N N . SER A 1 98 ? -28.528 7.982 28.655 1.00 64.69 98 SER A N 1
ATOM 784 C CA . SER A 1 98 ? -29.293 7.742 29.891 1.00 64.69 98 SER A CA 1
ATOM 785 C C . SER A 1 98 ? -28.529 8.030 31.189 1.00 64.69 98 SER A C 1
ATOM 787 O O . SER A 1 98 ? -29.143 8.219 32.237 1.00 64.69 98 SER A O 1
ATOM 789 N N . THR A 1 99 ? -27.197 8.047 31.132 1.00 61.16 99 THR A N 1
ATOM 790 C CA . THR A 1 99 ? -26.339 8.431 32.255 1.00 61.16 99 THR A CA 1
ATOM 791 C C . THR A 1 99 ? -25.842 9.856 32.035 1.00 61.16 99 THR A C 1
ATOM 793 O O . THR A 1 99 ? -25.350 10.172 30.958 1.00 61.16 99 THR A O 1
ATOM 796 N N . ASP A 1 100 ? -25.923 10.707 33.063 1.00 52.19 100 ASP A N 1
ATOM 797 C CA . ASP A 1 100 ? -25.622 12.158 33.030 1.00 52.19 100 ASP A CA 1
ATOM 798 C C . ASP A 1 100 ? -24.122 12.519 32.817 1.00 52.19 100 ASP A C 1
ATOM 800 O O . ASP A 1 100 ? -23.624 13.581 33.201 1.00 52.19 100 ASP A O 1
ATOM 804 N N . TYR A 1 101 ? -23.368 11.639 32.150 1.00 52.84 101 TYR A N 1
ATOM 805 C CA . TYR A 1 101 ? -21.959 11.797 31.773 1.00 52.84 101 TYR A CA 1
ATOM 806 C C . TYR A 1 101 ? -21.687 12.976 30.821 1.00 52.84 101 TYR A C 1
ATOM 808 O O . TYR A 1 101 ? -20.528 13.305 30.568 1.00 52.84 101 TYR A O 1
ATOM 816 N N . ALA A 1 102 ? -22.726 13.635 30.301 1.00 50.28 102 ALA A N 1
ATOM 817 C CA . ALA A 1 102 ? -22.606 14.748 29.365 1.00 50.28 102 ALA A CA 1
ATOM 818 C C . ALA A 1 102 ? -22.085 16.059 29.992 1.00 50.28 102 ALA A C 1
ATOM 820 O O . ALA A 1 102 ? -21.664 16.951 29.258 1.00 50.28 102 ALA A O 1
ATOM 821 N N . GLN A 1 103 ? -22.128 16.217 31.323 1.00 48.97 103 GLN A N 1
ATOM 822 C CA . GLN A 1 103 ? -22.041 17.554 31.932 1.00 48.97 103 GLN A CA 1
ATOM 823 C C . GLN A 1 103 ? -20.640 17.991 32.420 1.00 48.97 103 GLN A C 1
ATOM 825 O O . GLN A 1 103 ? -20.471 19.160 32.759 1.00 48.97 103 GLN A O 1
ATOM 830 N N . HIS A 1 104 ? -19.639 17.099 32.503 1.00 56.00 104 HIS A N 1
ATOM 831 C CA . HIS A 1 104 ? -18.368 17.435 33.182 1.00 56.00 104 HIS A CA 1
ATOM 832 C C . HIS A 1 104 ? -17.084 16.725 32.694 1.00 56.00 104 HIS A C 1
ATOM 834 O O . HIS A 1 104 ? -16.029 16.898 33.305 1.00 56.00 104 HIS A O 1
ATOM 840 N N . LEU A 1 105 ? -17.111 16.012 31.562 1.00 54.31 105 LEU A N 1
ATOM 841 C CA . LEU A 1 105 ? -15.893 15.638 30.823 1.00 54.31 105 LEU A CA 1
ATOM 842 C C . LEU A 1 105 ? -15.965 16.176 29.383 1.00 54.31 105 LEU A C 1
ATOM 844 O O . LEU A 1 105 ? -17.056 16.238 28.814 1.00 54.31 105 LEU A O 1
ATOM 848 N N . PRO A 1 106 ? -14.832 16.571 28.767 1.00 51.47 106 PRO A N 1
ATOM 849 C CA . PRO A 1 106 ? -14.819 16.965 27.362 1.00 51.47 106 PRO A CA 1
ATOM 850 C C . PRO A 1 106 ? -15.254 15.791 26.476 1.00 51.47 106 PRO A C 1
ATOM 852 O O . PRO A 1 106 ? -14.912 14.641 26.751 1.00 51.47 106 PRO A O 1
ATOM 855 N N . ALA A 1 107 ? -15.938 16.090 25.367 1.00 50.84 107 ALA A N 1
ATOM 856 C CA . ALA A 1 107 ? -16.531 15.127 24.423 1.00 50.84 107 ALA A CA 1
ATOM 857 C C . ALA A 1 107 ? -15.523 14.241 23.643 1.00 50.84 107 ALA A C 1
ATOM 859 O O . ALA A 1 107 ? -15.844 13.703 22.588 1.00 50.84 107 ALA A O 1
ATOM 860 N N . MET A 1 108 ? -14.293 14.118 24.144 1.00 49.78 108 MET A N 1
ATOM 861 C CA . MET A 1 108 ? -13.146 13.446 23.535 1.00 49.78 108 MET A CA 1
ATOM 862 C C . MET A 1 108 ? -12.610 12.292 24.407 1.00 49.78 108 MET A C 1
ATOM 864 O O . MET A 1 108 ? -11.514 11.798 24.161 1.00 49.78 108 MET A O 1
ATOM 868 N N . VAL A 1 109 ? -13.357 11.868 25.435 1.00 55.31 109 VAL A N 1
ATOM 869 C CA . VAL A 1 109 ? -13.031 10.695 26.265 1.00 55.31 109 VAL A CA 1
ATOM 870 C C . VAL A 1 109 ? -14.070 9.595 26.019 1.00 55.31 109 VAL A C 1
ATOM 872 O O . VAL A 1 109 ? -15.206 9.723 26.479 1.00 55.31 109 VAL A O 1
ATOM 875 N N . PRO A 1 110 ? -13.720 8.517 25.294 1.00 59.56 110 PRO A N 1
ATOM 876 C CA . PRO A 1 110 ? -14.610 7.380 25.094 1.00 59.56 110 PRO A CA 1
ATOM 877 C C . PRO A 1 110 ? -14.941 6.632 26.388 1.00 59.56 110 PRO A C 1
ATOM 879 O O . PRO A 1 110 ? -14.064 6.360 27.209 1.00 59.56 110 PRO A O 1
ATOM 882 N N . ASN A 1 111 ? -16.196 6.202 26.529 1.00 63.19 111 ASN A N 1
ATOM 883 C CA . ASN A 1 111 ? -16.608 5.316 27.615 1.00 63.19 111 ASN A CA 1
ATOM 884 C C . ASN A 1 111 ? -16.316 3.850 27.265 1.00 63.19 111 ASN A C 1
ATOM 886 O O . ASN A 1 111 ? -17.191 3.106 26.816 1.00 63.19 111 ASN A O 1
ATOM 890 N N . PHE A 1 112 ? -15.089 3.406 27.550 1.00 68.38 112 PHE A N 1
ATOM 891 C CA . PHE A 1 112 ? -14.652 2.027 27.300 1.00 68.38 112 PHE A CA 1
ATOM 892 C C . PHE A 1 112 ? -15.382 0.950 28.141 1.00 68.38 112 PHE A C 1
ATOM 894 O O . PHE A 1 112 ? -15.130 -0.244 27.975 1.00 68.38 112 PHE A O 1
ATOM 901 N N . SER A 1 113 ? -16.321 1.333 29.008 1.00 72.94 113 SER A N 1
ATOM 902 C CA . SER A 1 113 ? -17.069 0.420 29.883 1.00 72.94 113 SER A CA 1
ATOM 903 C C . SER A 1 113 ? -18.285 -0.257 29.235 1.00 72.94 113 SER A C 1
ATOM 905 O O . SER A 1 113 ? -18.799 -1.205 29.818 1.00 72.94 113 SER A O 1
ATOM 907 N N . CYS A 1 114 ? -18.776 0.197 28.069 1.00 79.12 114 CYS A N 1
ATOM 908 C CA . CYS A 1 114 ? -19.987 -0.398 27.474 1.00 79.12 114 CYS A CA 1
ATOM 909 C C . CYS A 1 114 ? -19.749 -1.798 26.878 1.00 79.12 114 CYS A C 1
ATOM 911 O O . CYS A 1 114 ? -20.564 -2.700 27.054 1.00 79.12 114 CYS A O 1
ATOM 913 N N . ILE A 1 115 ? -18.634 -1.976 26.161 1.00 84.06 115 ILE A N 1
ATOM 914 C CA . ILE A 1 115 ? -18.290 -3.226 25.471 1.00 84.06 115 ILE A CA 1
ATOM 915 C C . ILE A 1 115 ? -17.215 -3.957 26.276 1.00 84.06 115 ILE A C 1
ATOM 917 O O . ILE A 1 115 ? -16.167 -3.378 26.585 1.00 84.06 115 ILE A O 1
ATOM 921 N N . ALA A 1 116 ? -17.452 -5.235 26.580 1.00 88.50 116 ALA A N 1
ATOM 922 C CA . ALA A 1 116 ? -16.510 -6.078 27.307 1.00 88.50 116 ALA A CA 1
ATOM 923 C C . ALA A 1 116 ? -15.195 -6.280 26.532 1.00 88.50 116 ALA A C 1
ATOM 925 O O . ALA A 1 116 ? -15.172 -6.333 25.301 1.00 88.50 116 ALA A O 1
ATOM 926 N N . SER A 1 117 ? -14.080 -6.444 27.250 1.00 87.88 117 SER A N 1
ATOM 927 C CA . SER A 1 117 ? -12.751 -6.619 26.641 1.00 87.88 117 SER A CA 1
ATOM 928 C C . SER A 1 117 ? -12.643 -7.857 25.739 1.00 87.88 117 SER A C 1
ATOM 930 O O . SER A 1 117 ? -11.886 -7.830 24.769 1.00 87.88 117 SER A O 1
ATOM 932 N N . SER A 1 118 ? -13.418 -8.911 26.024 1.00 91.50 118 SER A N 1
ATOM 933 C CA . SER A 1 118 ? -13.575 -10.094 25.163 1.00 91.50 118 SER A CA 1
ATOM 934 C C . SER A 1 118 ? -14.121 -9.727 23.787 1.00 91.50 118 SER A C 1
ATOM 936 O O . SER A 1 118 ? -13.589 -10.147 22.761 1.00 91.50 118 SER A O 1
ATOM 938 N N . ASP A 1 119 ? -15.160 -8.901 23.774 1.00 90.44 119 ASP A N 1
ATOM 939 C CA . ASP A 1 119 ? -15.953 -8.600 22.589 1.00 90.44 119 ASP A CA 1
ATOM 940 C C . ASP A 1 119 ? -15.204 -7.583 21.724 1.00 90.44 119 ASP A C 1
ATOM 942 O O . ASP A 1 119 ? -15.134 -7.737 20.507 1.00 90.44 119 ASP A O 1
ATOM 946 N N . ARG A 1 120 ? -14.517 -6.617 22.357 1.00 90.38 120 ARG A N 1
ATOM 947 C CA . ARG A 1 120 ? -13.533 -5.738 21.698 1.00 90.38 120 ARG A CA 1
ATOM 948 C C . ARG A 1 120 ? -12.458 -6.535 20.970 1.00 90.38 120 ARG A C 1
ATOM 950 O O . ARG A 1 120 ? -12.163 -6.234 19.819 1.00 90.38 120 ARG A O 1
ATOM 957 N N . PHE A 1 121 ? -11.884 -7.545 21.627 1.00 93.38 121 PHE A N 1
ATOM 958 C CA . PHE A 1 121 ? -10.843 -8.381 21.032 1.00 93.38 121 PHE A CA 1
ATOM 959 C C . PHE A 1 121 ? -11.387 -9.238 19.880 1.00 93.38 121 PHE A C 1
ATOM 961 O O . PHE A 1 121 ? -10.759 -9.314 18.827 1.00 93.38 121 PHE A O 1
ATOM 968 N N . ALA A 1 122 ? -12.579 -9.823 20.033 1.00 94.69 122 ALA A N 1
ATOM 969 C CA . ALA A 1 122 ? -13.235 -10.565 18.959 1.00 94.69 122 ALA A CA 1
ATOM 970 C C . ALA A 1 122 ? -13.515 -9.673 17.735 1.00 94.69 122 ALA A C 1
ATOM 972 O O . ALA A 1 122 ? -13.190 -10.053 16.611 1.00 94.69 122 ALA A O 1
ATOM 973 N N . ILE A 1 123 ? -14.053 -8.466 17.944 1.00 93.12 123 ILE A N 1
ATOM 974 C CA . ILE A 1 123 ? -14.309 -7.496 16.871 1.00 93.12 123 ILE A CA 1
ATOM 975 C C . ILE A 1 123 ? -12.998 -7.030 16.226 1.00 93.12 123 ILE A C 1
ATOM 977 O O . ILE A 1 123 ? -12.923 -6.974 15.002 1.00 93.12 123 ILE A O 1
ATOM 981 N N . PHE A 1 124 ? -11.957 -6.759 17.020 1.00 94.94 124 PHE A N 1
ATOM 982 C CA . PHE A 1 124 ? -10.621 -6.416 16.530 1.00 94.94 124 PHE A CA 1
ATOM 983 C C . PHE A 1 124 ? -10.080 -7.493 15.576 1.00 94.94 124 PHE A C 1
ATOM 985 O O . PHE A 1 124 ? -9.724 -7.171 14.445 1.00 94.94 124 PHE A O 1
ATOM 992 N N . VAL A 1 125 ? -10.089 -8.768 15.990 1.00 95.75 125 VAL A N 1
ATOM 993 C CA . VAL A 1 125 ? -9.616 -9.893 15.162 1.00 95.75 125 VAL A CA 1
ATOM 994 C C . VAL A 1 125 ? -10.457 -10.044 13.891 1.00 95.75 125 VAL A C 1
ATOM 996 O O . VAL A 1 125 ? -9.902 -10.204 12.808 1.00 95.75 125 VAL A O 1
ATOM 999 N N . VAL A 1 126 ? -11.789 -9.954 13.988 1.00 96.44 126 VAL A N 1
ATOM 1000 C CA . VAL A 1 126 ? -12.678 -10.073 12.819 1.00 96.44 126 VAL A CA 1
ATOM 1001 C C . VAL A 1 126 ? -12.456 -8.931 11.823 1.00 96.44 126 VAL A C 1
ATOM 1003 O O . VAL A 1 126 ? -12.325 -9.191 10.628 1.00 96.44 126 VAL A O 1
ATOM 1006 N N . LEU A 1 127 ? -12.384 -7.678 12.285 1.00 94.94 127 LEU A N 1
ATOM 1007 C CA . LEU A 1 127 ? -12.142 -6.520 11.419 1.00 94.94 127 LEU A CA 1
ATOM 1008 C C . LEU A 1 127 ? -10.757 -6.574 10.770 1.00 94.94 127 LEU A C 1
ATOM 1010 O O . LEU A 1 127 ? -10.639 -6.307 9.576 1.00 94.94 127 LEU A O 1
ATOM 1014 N N . GLU A 1 128 ? -9.726 -6.947 11.527 1.00 96.00 128 GLU A N 1
ATOM 1015 C CA . GLU A 1 128 ? -8.360 -7.084 11.022 1.00 96.00 128 GLU A CA 1
ATOM 1016 C C . GLU A 1 128 ? -8.274 -8.188 9.955 1.00 96.00 128 GLU A C 1
ATOM 1018 O O . GLU A 1 128 ? -7.848 -7.903 8.834 1.00 96.00 128 GLU A O 1
ATOM 1023 N N . HIS A 1 129 ? -8.805 -9.389 10.214 1.00 96.56 129 HIS A N 1
ATOM 1024 C CA . HIS A 1 129 ? -8.819 -10.482 9.234 1.00 96.56 129 HIS A CA 1
ATOM 1025 C C . HIS A 1 129 ? -9.621 -10.132 7.970 1.00 96.56 129 HIS A C 1
ATOM 1027 O O . HIS A 1 129 ? -9.185 -10.443 6.860 1.00 96.56 129 HIS A O 1
ATOM 1033 N N . VAL A 1 130 ? -10.776 -9.467 8.105 1.00 97.25 130 VAL A N 1
ATOM 1034 C CA . VAL A 1 130 ? -11.583 -9.025 6.955 1.00 97.25 130 VAL A CA 1
ATOM 1035 C C . VAL A 1 130 ? -10.831 -7.982 6.127 1.00 97.25 130 VAL A C 1
ATOM 1037 O O . VAL A 1 130 ? -10.785 -8.100 4.902 1.00 97.25 130 VAL A O 1
ATOM 1040 N N . LEU A 1 131 ? -10.198 -6.990 6.759 1.00 96.25 131 LEU A N 1
ATOM 1041 C CA . LEU A 1 131 ? -9.448 -5.949 6.051 1.00 96.25 131 LEU A CA 1
ATOM 1042 C C . LEU A 1 131 ? -8.165 -6.486 5.405 1.00 96.25 131 LEU A C 1
ATOM 1044 O O . LEU A 1 131 ? -7.855 -6.097 4.278 1.00 96.25 131 LEU A O 1
ATOM 1048 N N . VAL A 1 132 ? -7.458 -7.420 6.048 1.00 96.12 132 VAL A N 1
ATOM 1049 C CA . VAL A 1 132 ? -6.309 -8.118 5.447 1.00 96.12 132 VAL A CA 1
ATOM 1050 C C . VAL A 1 132 ? -6.752 -8.981 4.265 1.00 96.12 132 VAL A C 1
ATOM 1052 O O . VAL A 1 132 ? -6.115 -8.933 3.212 1.00 96.12 132 VAL A O 1
ATOM 1055 N N . LEU A 1 133 ? -7.867 -9.711 4.374 1.00 96.00 133 LEU A N 1
ATOM 1056 C CA . LEU A 1 133 ? -8.415 -10.492 3.262 1.00 96.00 133 LEU A CA 1
ATOM 1057 C C . LEU A 1 133 ? -8.800 -9.586 2.085 1.00 96.00 133 LEU A C 1
ATOM 1059 O O . LEU A 1 133 ? -8.404 -9.867 0.956 1.00 96.00 133 LEU A O 1
ATOM 1063 N N . VAL A 1 134 ? -9.477 -8.462 2.340 1.00 95.94 134 VAL A N 1
ATOM 1064 C CA . VAL A 1 134 ? -9.788 -7.451 1.315 1.00 95.94 134 VAL A CA 1
ATOM 1065 C C . VAL A 1 134 ? -8.508 -6.888 0.687 1.00 95.94 134 VAL A C 1
ATOM 1067 O O . VAL A 1 134 ? -8.413 -6.832 -0.538 1.00 95.94 134 VAL A O 1
ATOM 1070 N N . TYR A 1 135 ? -7.493 -6.535 1.482 1.00 94.75 135 TYR A N 1
ATOM 1071 C CA . TYR A 1 135 ? -6.199 -6.051 0.987 1.00 94.75 135 TYR A CA 1
ATOM 1072 C C . TYR A 1 135 ? -5.498 -7.069 0.074 1.00 94.75 135 TYR A C 1
ATOM 1074 O O . TYR A 1 135 ? -5.018 -6.710 -1.007 1.00 94.75 135 TYR A O 1
ATOM 1082 N N . VAL A 1 136 ? -5.478 -8.347 0.463 1.00 94.06 136 VAL A N 1
ATOM 1083 C CA . VAL A 1 136 ? -4.916 -9.434 -0.348 1.00 94.06 136 VAL A CA 1
ATOM 1084 C C . VAL A 1 136 ? -5.730 -9.624 -1.630 1.00 94.06 136 VAL A C 1
ATOM 1086 O O . VAL A 1 136 ? -5.148 -9.656 -2.712 1.00 94.06 136 VAL A O 1
ATOM 1089 N N . THR A 1 137 ? -7.064 -9.672 -1.556 1.00 93.62 137 THR A N 1
ATOM 1090 C CA . THR A 1 137 ? -7.935 -9.798 -2.738 1.00 93.62 137 THR A CA 1
ATOM 1091 C C . THR A 1 137 ? -7.762 -8.629 -3.711 1.00 93.62 137 THR A C 1
ATOM 1093 O O . THR A 1 137 ? -7.668 -8.855 -4.917 1.00 93.62 137 THR A O 1
ATOM 1096 N N . LEU A 1 138 ? -7.658 -7.389 -3.223 1.00 93.00 138 LEU A N 1
ATOM 1097 C CA . LEU A 1 138 ? -7.367 -6.211 -4.049 1.00 93.00 138 LEU A CA 1
ATOM 1098 C C . LEU A 1 138 ? -5.978 -6.303 -4.698 1.00 93.00 138 LEU A C 1
ATOM 1100 O O . LEU A 1 138 ? -5.836 -6.081 -5.898 1.00 93.00 138 LEU A O 1
ATOM 1104 N N . THR A 1 139 ? -4.961 -6.702 -3.933 1.00 89.81 139 THR A N 1
ATOM 1105 C CA . THR A 1 139 ? -3.585 -6.857 -4.436 1.00 89.81 139 THR A CA 1
ATOM 1106 C C . THR A 1 139 ? -3.471 -7.962 -5.495 1.00 89.81 139 THR A C 1
ATOM 1108 O O . THR A 1 139 ? -2.648 -7.855 -6.402 1.00 89.81 139 THR A O 1
ATOM 1111 N N . LEU A 1 140 ? -4.301 -9.008 -5.415 1.00 90.50 140 LEU A N 1
ATOM 1112 C CA . LEU A 1 140 ? -4.366 -10.088 -6.407 1.00 90.50 140 LEU A CA 1
ATOM 1113 C C . LEU A 1 140 ? -5.252 -9.752 -7.620 1.00 90.50 140 LEU A C 1
ATOM 1115 O O . LEU A 1 140 ? -4.987 -10.251 -8.714 1.00 90.50 140 LEU A O 1
ATOM 1119 N N . SER A 1 141 ? -6.288 -8.921 -7.461 1.00 90.38 141 SER A N 1
ATOM 1120 C CA . SER A 1 141 ? -7.182 -8.529 -8.563 1.00 90.38 141 SER A CA 1
ATOM 1121 C C . SER A 1 141 ? -6.561 -7.476 -9.489 1.00 90.38 141 SER A C 1
ATOM 1123 O O . SER A 1 141 ? -6.823 -7.467 -10.698 1.00 90.38 141 SER A O 1
ATOM 1125 N N . ILE A 1 142 ? -5.691 -6.614 -8.953 1.00 87.62 142 ILE A N 1
ATOM 1126 C CA . ILE A 1 142 ? -4.957 -5.617 -9.733 1.00 87.62 142 ILE A CA 1
ATOM 1127 C C . ILE A 1 142 ? -3.822 -6.308 -10.499 1.00 87.62 142 ILE A C 1
ATOM 1129 O O . ILE A 1 142 ? -2.766 -6.641 -9.965 1.00 87.62 142 ILE A O 1
ATOM 1133 N N . ASN A 1 143 ? -4.029 -6.484 -11.804 1.00 78.19 143 ASN A N 1
ATOM 1134 C CA . ASN A 1 143 ? -3.012 -7.005 -12.713 1.00 78.19 143 ASN A CA 1
ATOM 1135 C C . ASN A 1 143 ? -1.766 -6.100 -12.702 1.00 78.19 143 ASN A C 1
ATOM 1137 O O . ASN A 1 143 ? -1.796 -4.998 -13.249 1.00 78.19 143 ASN A O 1
ATOM 1141 N N . ALA A 1 144 ? -0.650 -6.599 -12.162 1.00 77.81 144 ALA A N 1
ATOM 1142 C CA . ALA A 1 144 ? 0.609 -5.855 -12.016 1.00 77.81 144 ALA A CA 1
ATOM 1143 C C . ALA A 1 144 ? 1.224 -5.332 -13.336 1.00 77.81 144 ALA A C 1
ATOM 1145 O O . ALA A 1 144 ? 2.137 -4.510 -13.308 1.00 77.81 144 ALA A O 1
ATOM 1146 N N . VAL A 1 145 ? 0.742 -5.797 -14.496 1.00 79.69 145 VAL A N 1
ATOM 1147 C CA . VAL A 1 145 ? 1.140 -5.302 -15.821 1.00 79.69 145 VAL A CA 1
ATOM 1148 C C . VAL A 1 145 ? -0.113 -4.922 -16.620 1.00 79.69 145 VAL A C 1
ATOM 1150 O O . VAL A 1 145 ? -0.924 -5.805 -16.918 1.00 79.69 145 VAL A O 1
ATOM 1153 N N . PRO A 1 146 ? -0.277 -3.651 -17.039 1.00 82.88 146 PRO A N 1
ATOM 1154 C CA . PRO A 1 146 ? -1.419 -3.239 -17.846 1.00 82.88 146 PRO A CA 1
ATOM 1155 C C . PRO A 1 146 ? -1.383 -3.880 -19.242 1.00 82.88 146 PRO A C 1
ATOM 1157 O O . PRO A 1 146 ? -0.323 -4.120 -19.831 1.00 82.88 146 PRO A O 1
ATOM 1160 N N . SER A 1 147 ? -2.565 -4.129 -19.811 1.00 82.38 147 SER A N 1
ATOM 1161 C CA . SER A 1 147 ? -2.748 -4.912 -21.045 1.00 82.38 147 SER A CA 1
ATOM 1162 C C . SER A 1 147 ? -1.970 -4.375 -22.256 1.00 82.38 147 SER A C 1
ATOM 1164 O O . SER A 1 147 ? -1.460 -5.157 -23.061 1.00 82.38 147 SER A O 1
ATOM 1166 N N . SER A 1 148 ? -1.805 -3.054 -22.371 1.00 84.94 148 SER A N 1
ATOM 1167 C CA . SER A 1 148 ? -0.986 -2.427 -23.418 1.00 84.94 148 SER A CA 1
ATOM 1168 C C . SER A 1 148 ? 0.499 -2.784 -23.314 1.00 84.94 148 SER A C 1
ATOM 1170 O O . SER A 1 148 ? 1.110 -3.109 -24.330 1.00 84.94 148 SER A O 1
ATOM 1172 N N . ILE A 1 149 ? 1.065 -2.827 -22.103 1.00 85.56 149 ILE A N 1
ATOM 1173 C CA . ILE A 1 149 ? 2.459 -3.244 -21.888 1.00 85.56 149 ILE A CA 1
ATOM 1174 C C . ILE A 1 149 ? 2.608 -4.748 -22.152 1.00 85.56 149 ILE A C 1
ATOM 1176 O O . ILE A 1 149 ? 3.559 -5.156 -22.815 1.00 85.56 149 ILE A O 1
ATOM 1180 N N . LYS A 1 150 ? 1.628 -5.570 -21.744 1.00 85.62 150 LYS A N 1
ATOM 1181 C CA . LYS A 1 150 ? 1.609 -7.017 -22.035 1.00 85.62 150 LYS A CA 1
ATOM 1182 C C . LYS A 1 150 ? 1.642 -7.311 -23.544 1.00 85.62 150 LYS A C 1
ATOM 1184 O O . LYS A 1 150 ? 2.343 -8.228 -23.965 1.00 85.62 150 LYS A O 1
ATOM 1189 N N . ARG A 1 151 ? 0.944 -6.511 -24.365 1.00 87.44 151 ARG A N 1
ATOM 1190 C CA . ARG A 1 151 ? 1.034 -6.580 -25.839 1.00 87.44 151 ARG A CA 1
ATOM 1191 C C . ARG A 1 151 ? 2.437 -6.233 -26.341 1.00 87.44 151 ARG A C 1
ATOM 1193 O O . ARG A 1 151 ? 3.005 -7.013 -27.096 1.00 87.44 151 ARG A O 1
ATOM 1200 N N . ILE A 1 152 ? 3.015 -5.118 -25.887 1.00 89.25 152 ILE A N 1
ATOM 1201 C CA . ILE A 1 152 ? 4.352 -4.666 -26.315 1.00 89.25 152 ILE A CA 1
ATOM 1202 C C . ILE A 1 152 ? 5.442 -5.681 -25.936 1.00 89.25 152 ILE A C 1
ATOM 1204 O O . ILE A 1 152 ? 6.287 -5.992 -26.775 1.00 89.25 152 ILE A O 1
ATOM 1208 N N . LEU A 1 153 ? 5.411 -6.240 -24.718 1.00 87.88 153 LEU A N 1
ATOM 1209 C CA . LEU A 1 153 ? 6.339 -7.306 -24.318 1.00 87.88 153 LEU A CA 1
ATOM 1210 C C . LEU A 1 153 ? 6.177 -8.554 -25.189 1.00 87.88 153 LEU A C 1
ATOM 1212 O O . LEU A 1 153 ? 7.180 -9.079 -25.656 1.00 87.88 153 LEU A O 1
ATOM 1216 N N . LYS A 1 154 ? 4.941 -8.998 -25.460 1.00 89.50 154 LYS A N 1
ATOM 1217 C CA . LYS A 1 154 ? 4.697 -10.169 -26.318 1.00 89.50 154 LYS A CA 1
ATOM 1218 C C . LYS A 1 154 ? 5.217 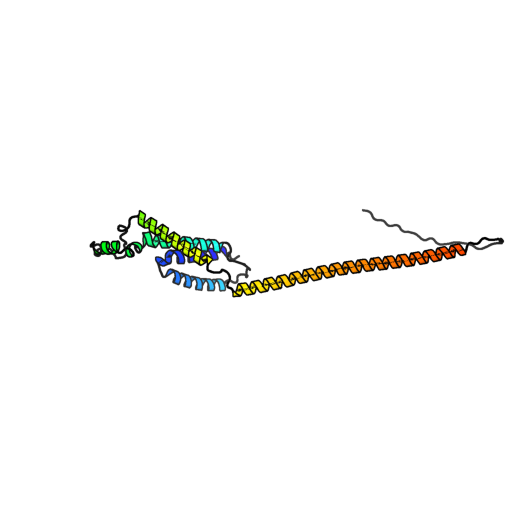-9.954 -27.745 1.00 89.50 154 LYS A C 1
ATOM 1220 O O . LYS A 1 154 ? 5.784 -10.876 -28.320 1.00 89.50 154 LYS A O 1
ATOM 1225 N N . THR A 1 155 ? 5.074 -8.749 -28.302 1.00 91.06 155 THR A N 1
ATOM 1226 C CA . THR A 1 155 ? 5.651 -8.409 -29.612 1.00 91.06 155 THR A CA 1
ATOM 1227 C C . THR A 1 155 ? 7.180 -8.417 -29.574 1.00 91.06 155 THR A C 1
ATOM 1229 O O . TH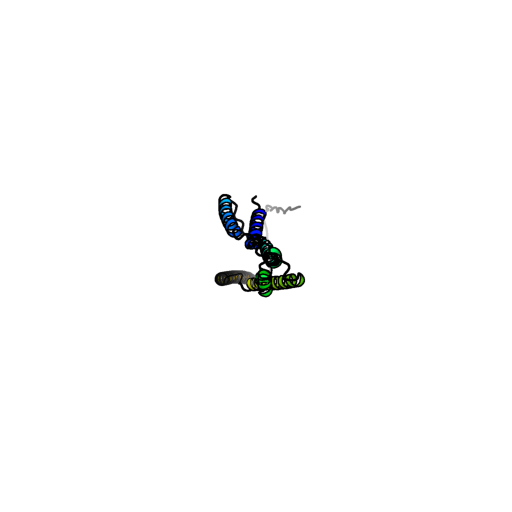R A 1 155 ? 7.794 -9.007 -30.456 1.00 91.06 155 THR A O 1
ATOM 1232 N N . LYS A 1 156 ? 7.806 -7.821 -28.548 1.00 91.69 156 LYS A N 1
ATOM 1233 C CA . LYS A 1 156 ? 9.274 -7.811 -28.404 1.00 91.69 156 LYS A CA 1
ATOM 1234 C C . LYS A 1 156 ? 9.861 -9.211 -28.215 1.00 91.69 156 LYS A C 1
ATOM 1236 O O . LYS A 1 156 ? 10.861 -9.523 -28.847 1.00 91.69 156 LYS A O 1
ATOM 1241 N N . ASP A 1 157 ? 9.227 -10.051 -27.401 1.00 91.12 157 ASP A N 1
ATOM 1242 C CA . ASP A 1 157 ? 9.612 -11.455 -27.206 1.00 91.12 157 ASP A CA 1
ATOM 1243 C C . ASP A 1 157 ? 9.487 -12.266 -28.507 1.00 91.12 157 ASP A C 1
ATOM 1245 O O . ASP A 1 157 ? 10.380 -13.044 -28.835 1.00 91.12 157 ASP A O 1
ATOM 1249 N N . ARG A 1 158 ? 8.430 -12.033 -29.303 1.00 92.12 158 ARG A N 1
ATOM 1250 C CA . ARG A 1 158 ? 8.272 -12.685 -30.611 1.00 92.12 158 ARG A CA 1
ATOM 1251 C C . ARG A 1 158 ? 9.366 -12.269 -31.598 1.00 92.12 158 ARG A C 1
ATOM 1253 O O . ARG A 1 158 ? 10.023 -13.142 -32.147 1.00 92.12 158 ARG A O 1
ATOM 1260 N N . VAL A 1 159 ? 9.609 -10.966 -31.758 1.00 93.38 159 VAL A N 1
ATOM 1261 C CA . VAL A 1 159 ? 10.657 -10.433 -32.653 1.00 93.38 159 VAL A CA 1
ATOM 1262 C C . VAL A 1 159 ? 12.049 -10.919 -32.238 1.00 93.38 159 VAL A C 1
ATOM 1264 O O . VAL A 1 159 ? 12.862 -11.279 -33.084 1.00 93.38 159 VAL A O 1
ATOM 1267 N N . LEU A 1 160 ? 12.327 -10.996 -30.933 1.00 93.75 160 LEU A N 1
ATOM 1268 C CA . LEU A 1 160 ? 13.591 -11.528 -30.427 1.00 93.75 160 LEU A CA 1
ATOM 1269 C C . LEU A 1 160 ? 13.763 -13.021 -30.766 1.00 93.75 160 LEU A C 1
ATOM 1271 O O . LEU A 1 160 ? 14.841 -13.432 -31.187 1.00 93.75 160 LEU A O 1
ATOM 1275 N N . LYS A 1 161 ? 12.700 -13.825 -30.635 1.00 93.38 161 LYS A N 1
ATOM 1276 C CA . LYS A 1 161 ? 12.698 -15.246 -31.027 1.00 93.38 161 LYS A CA 1
ATOM 1277 C C . LYS A 1 161 ? 12.839 -15.441 -32.536 1.00 93.38 161 LYS A C 1
ATOM 1279 O O . LYS A 1 161 ? 13.574 -16.331 -32.946 1.00 93.38 161 LYS A O 1
ATOM 1284 N N . GLU A 1 162 ? 12.191 -14.600 -33.341 1.00 94.44 162 GLU A N 1
ATOM 1285 C CA . GLU A 1 162 ? 12.342 -14.572 -34.804 1.00 94.44 162 GLU A CA 1
ATOM 1286 C C . GLU A 1 162 ? 13.811 -14.300 -35.194 1.00 94.44 162 GLU A C 1
ATOM 1288 O O . GLU A 1 162 ? 14.379 -15.050 -35.986 1.00 94.44 162 GLU A O 1
ATOM 1293 N N . HIS A 1 163 ? 14.472 -13.317 -34.565 1.00 93.06 163 HIS A N 1
ATOM 1294 C CA . HIS A 1 163 ? 15.902 -13.046 -34.779 1.00 93.06 163 HIS A CA 1
ATOM 1295 C C . HIS A 1 163 ? 16.823 -14.195 -34.346 1.00 93.06 163 HIS A C 1
ATOM 1297 O O . HIS A 1 163 ? 17.768 -14.512 -35.067 1.00 93.06 163 HIS A O 1
ATOM 1303 N N . PHE A 1 164 ? 16.573 -14.826 -33.193 1.00 94.25 164 PHE A N 1
ATOM 1304 C CA . PHE A 1 164 ? 17.376 -15.972 -32.754 1.00 94.25 164 PHE A CA 1
ATOM 1305 C C . PHE A 1 164 ? 17.205 -17.183 -33.676 1.00 94.25 164 PHE A C 1
ATOM 1307 O O . PHE A 1 164 ? 18.199 -17.813 -34.021 1.00 94.25 164 PHE A O 1
ATOM 1314 N N . ALA A 1 165 ? 15.978 -17.482 -34.116 1.00 93.69 165 ALA A N 1
ATOM 1315 C CA . ALA A 1 165 ? 15.722 -18.567 -35.060 1.00 93.69 165 ALA A CA 1
ATOM 1316 C C . ALA A 1 165 ? 16.441 -18.332 -36.398 1.00 93.69 165 ALA A C 1
ATOM 1318 O O . ALA A 1 165 ? 17.127 -19.230 -36.876 1.00 93.69 165 ALA A O 1
ATOM 1319 N N . ALA A 1 166 ? 16.358 -17.113 -36.946 1.00 93.12 166 ALA A N 1
ATOM 1320 C CA . ALA A 1 166 ? 17.052 -16.744 -38.180 1.00 93.12 166 ALA A CA 1
ATOM 1321 C C . ALA A 1 166 ? 18.582 -16.875 -38.063 1.00 93.12 166 ALA A C 1
ATOM 1323 O O . ALA A 1 166 ? 19.223 -17.380 -38.981 1.00 93.12 166 ALA A O 1
ATOM 1324 N N . HIS A 1 167 ? 19.166 -16.475 -36.925 1.00 91.56 167 HIS A N 1
ATOM 1325 C CA . HIS A 1 167 ? 20.603 -16.631 -36.679 1.00 91.56 167 HIS A CA 1
ATOM 1326 C C . HIS A 1 167 ? 21.048 -18.097 -36.606 1.00 91.56 167 HIS A C 1
ATOM 1328 O O . HIS A 1 167 ? 22.129 -18.423 -37.095 1.00 91.56 167 HIS A O 1
ATOM 1334 N N . VAL A 1 168 ? 20.230 -18.973 -36.009 1.00 92.19 168 VAL A N 1
ATOM 1335 C CA . VAL A 1 168 ? 20.507 -20.417 -35.965 1.00 92.19 168 VAL A CA 1
ATOM 1336 C C . VAL A 1 168 ? 20.451 -21.009 -37.372 1.00 92.19 168 VAL A C 1
ATOM 1338 O O . VAL A 1 168 ? 21.413 -21.651 -37.775 1.00 92.19 168 VAL A O 1
ATOM 1341 N N . THR A 1 169 ? 19.409 -20.714 -38.161 1.00 90.44 169 THR A N 1
ATOM 1342 C CA . THR A 1 169 ? 19.312 -21.241 -39.535 1.00 90.44 169 THR A CA 1
ATOM 1343 C C . THR A 1 169 ? 20.476 -20.790 -40.413 1.00 90.44 169 THR A C 1
ATOM 1345 O O . THR A 1 169 ? 21.081 -21.630 -41.065 1.00 90.44 169 THR A O 1
ATOM 1348 N N . THR A 1 170 ? 20.880 -19.511 -40.361 1.00 90.31 170 THR A N 1
ATOM 1349 C CA . THR A 1 170 ? 22.053 -19.045 -41.129 1.00 90.31 170 THR A CA 1
ATOM 1350 C C . THR A 1 170 ? 23.351 -19.730 -40.705 1.00 90.31 170 THR A C 1
ATOM 1352 O O . THR A 1 170 ? 24.203 -19.997 -41.542 1.00 90.31 170 THR A O 1
ATOM 1355 N N . HIS A 1 171 ? 23.507 -20.033 -39.413 1.00 90.62 171 HIS A N 1
ATOM 1356 C CA . HIS A 1 171 ? 24.698 -20.712 -38.906 1.00 90.62 171 HIS A CA 1
ATOM 1357 C C . HIS A 1 171 ? 24.741 -22.189 -39.332 1.00 90.62 171 HIS A C 1
ATOM 1359 O O . HIS A 1 171 ? 25.816 -22.713 -39.625 1.00 90.62 171 HIS A O 1
ATOM 1365 N N . ASP A 1 172 ? 23.590 -22.860 -39.379 1.00 90.81 172 ASP A N 1
ATOM 1366 C CA . ASP A 1 172 ? 23.492 -24.237 -39.867 1.00 90.81 172 ASP A CA 1
ATOM 1367 C C . ASP A 1 172 ? 23.715 -24.306 -41.391 1.00 90.81 172 ASP A C 1
ATOM 1369 O O . ASP A 1 172 ? 24.492 -25.148 -41.846 1.00 90.81 172 ASP A O 1
ATOM 1373 N N . ASP A 1 173 ? 23.146 -23.370 -42.163 1.00 90.62 173 ASP A N 1
ATOM 1374 C CA . ASP A 1 173 ? 23.366 -23.240 -43.613 1.00 90.62 173 ASP A CA 1
ATOM 1375 C C . ASP A 1 173 ? 24.853 -23.012 -43.959 1.00 90.62 173 ASP A C 1
ATOM 1377 O O . ASP A 1 173 ? 25.394 -23.702 -44.829 1.00 90.62 173 ASP A O 1
ATOM 1381 N N . ASP A 1 174 ? 25.539 -22.101 -43.253 1.00 91.44 174 ASP A N 1
ATOM 1382 C CA . ASP A 1 174 ? 26.982 -21.844 -43.415 1.00 91.44 174 ASP A CA 1
ATOM 1383 C C . ASP A 1 174 ? 27.824 -23.100 -43.113 1.00 91.44 174 ASP A C 1
ATOM 1385 O O . ASP A 1 174 ? 28.810 -23.399 -43.796 1.00 91.44 174 ASP A O 1
ATOM 1389 N N . ASN A 1 175 ? 27.442 -23.864 -42.085 1.00 91.81 175 ASN A N 1
ATOM 1390 C CA . ASN A 1 175 ? 28.158 -25.063 -41.653 1.00 91.81 175 ASN A CA 1
ATOM 1391 C C . ASN A 1 175 ? 27.971 -26.231 -42.640 1.00 91.81 175 ASN A C 1
ATOM 1393 O O . ASN A 1 175 ? 28.933 -26.931 -42.969 1.00 91.81 175 ASN A O 1
ATOM 1397 N N . ASP A 1 176 ? 26.759 -26.414 -43.168 1.00 91.06 176 ASP A N 1
ATOM 1398 C CA . ASP A 1 176 ? 26.482 -27.412 -44.203 1.00 91.06 176 ASP A CA 1
ATOM 1399 C C . ASP A 1 176 ? 27.061 -27.017 -45.567 1.00 91.06 176 ASP A C 1
ATOM 1401 O O . ASP A 1 176 ? 27.552 -27.891 -46.286 1.00 91.06 176 ASP A O 1
ATOM 1405 N N . GLN A 1 177 ? 27.111 -25.725 -45.913 1.00 92.62 177 GLN A N 1
ATOM 1406 C CA . GLN A 1 177 ? 27.845 -25.273 -47.097 1.00 92.62 177 GLN A CA 1
ATOM 1407 C C . GLN A 1 177 ? 29.333 -25.612 -46.977 1.00 92.62 177 GLN A C 1
ATOM 1409 O O . GLN A 1 177 ? 29.886 -26.255 -47.866 1.00 92.62 177 GLN A O 1
ATOM 1414 N N . ARG A 1 178 ? 29.953 -25.311 -45.831 1.00 91.50 178 ARG A N 1
ATOM 1415 C CA . ARG A 1 178 ? 31.361 -25.641 -45.577 1.00 91.50 178 ARG A CA 1
ATOM 1416 C C . ARG A 1 178 ? 31.649 -27.146 -45.649 1.00 91.50 178 ARG A C 1
ATOM 1418 O O . ARG A 1 178 ? 32.734 -27.542 -46.072 1.00 91.50 178 ARG A O 1
ATOM 1425 N N . ARG A 1 179 ? 30.696 -27.999 -45.255 1.00 90.44 179 ARG A N 1
ATOM 1426 C CA . ARG A 1 179 ? 30.785 -29.460 -45.436 1.00 90.44 179 ARG A CA 1
ATOM 1427 C C . ARG A 1 179 ? 30.711 -29.869 -46.907 1.00 90.44 179 ARG A C 1
ATOM 1429 O O . ARG A 1 179 ? 31.487 -30.731 -47.311 1.00 90.44 179 ARG A O 1
ATOM 1436 N N . ARG A 1 180 ? 29.819 -29.253 -47.694 1.00 90.25 180 ARG A N 1
ATOM 1437 C CA . ARG A 1 180 ? 29.716 -29.489 -49.146 1.00 90.25 180 ARG A CA 1
ATOM 1438 C C . ARG A 1 180 ? 31.005 -29.095 -49.868 1.00 90.25 180 ARG A C 1
ATOM 1440 O O . ARG A 1 180 ? 31.516 -29.894 -50.650 1.00 90.25 180 ARG A O 1
ATOM 1447 N N . ASP A 1 181 ? 31.566 -27.933 -49.544 1.00 90.88 181 ASP A N 1
ATOM 1448 C CA . ASP A 1 181 ? 32.823 -27.452 -50.130 1.00 90.88 181 ASP A CA 1
ATOM 1449 C C . ASP A 1 181 ? 33.979 -28.430 -49.829 1.00 90.88 181 ASP A C 1
ATOM 1451 O O . ASP A 1 181 ? 34.674 -28.873 -50.742 1.00 90.88 181 ASP A O 1
ATOM 1455 N N . LEU A 1 182 ? 34.107 -28.882 -48.572 1.00 90.94 182 LEU A N 1
ATOM 1456 C CA . LEU A 1 182 ? 35.095 -29.896 -48.171 1.00 90.94 182 LEU A CA 1
ATOM 1457 C C . LEU A 1 182 ? 34.914 -31.249 -48.882 1.00 90.94 182 LEU A C 1
ATOM 1459 O O . LEU A 1 182 ? 35.908 -31.921 -49.159 1.00 90.94 182 LEU A O 1
ATOM 1463 N N . SER A 1 183 ? 33.676 -31.670 -49.172 1.00 89.75 183 SER A N 1
ATOM 1464 C CA . SER A 1 183 ? 33.442 -32.886 -49.967 1.00 89.75 183 SER A CA 1
ATOM 1465 C C . SER A 1 183 ? 33.829 -32.703 -51.436 1.00 89.75 183 SER A C 1
ATOM 1467 O O . SER A 1 183 ? 34.468 -33.588 -51.999 1.00 89.75 183 SER A O 1
ATOM 1469 N N . HIS A 1 184 ? 33.545 -31.538 -52.028 1.00 91.94 184 HIS A N 1
ATOM 1470 C CA . HIS A 1 184 ? 33.922 -31.240 -53.410 1.00 91.94 184 HIS A CA 1
ATOM 1471 C C . HIS A 1 184 ? 35.448 -31.206 -53.582 1.00 91.94 184 HIS A C 1
ATOM 1473 O O . HIS A 1 184 ? 35.966 -31.786 -54.533 1.00 91.94 184 HIS A O 1
ATOM 1479 N N . ASP A 1 185 ? 36.180 -30.587 -52.649 1.00 89.56 185 ASP A N 1
ATOM 1480 C CA . ASP A 1 185 ? 37.650 -30.594 -52.646 1.00 89.56 185 ASP A CA 1
ATOM 1481 C C . ASP A 1 185 ? 38.217 -32.027 -52.586 1.00 89.56 185 ASP A C 1
ATOM 1483 O O . ASP A 1 185 ? 39.210 -32.341 -53.252 1.00 89.56 185 ASP A O 1
ATOM 1487 N N . HIS A 1 186 ? 37.578 -32.915 -51.814 1.00 90.50 186 HIS A N 1
ATOM 1488 C CA . HIS A 1 186 ? 37.987 -34.315 -51.698 1.00 90.50 186 HIS A CA 1
ATOM 1489 C C . HIS A 1 186 ? 37.746 -35.102 -52.995 1.00 90.50 186 HIS A C 1
ATOM 1491 O O . HIS A 1 186 ? 38.648 -35.808 -53.452 1.00 90.50 186 HIS A O 1
ATOM 1497 N N . ASP A 1 187 ? 36.574 -34.942 -53.613 1.00 90.94 187 ASP A N 1
ATOM 1498 C CA . ASP A 1 187 ? 36.219 -35.602 -54.874 1.00 90.94 187 ASP A CA 1
ATOM 1499 C C . ASP A 1 187 ? 37.097 -35.109 -56.039 1.00 90.94 187 ASP A C 1
ATOM 1501 O O . ASP A 1 187 ? 37.619 -35.918 -56.811 1.00 90.94 187 ASP A O 1
ATOM 1505 N N . ASP A 1 188 ? 37.370 -33.802 -56.117 1.00 90.75 188 ASP A N 1
ATOM 1506 C CA . ASP A 1 188 ? 38.314 -33.217 -57.078 1.00 90.75 188 ASP A CA 1
ATOM 1507 C C . ASP A 1 188 ? 39.730 -33.781 -56.906 1.00 90.75 188 ASP A C 1
ATOM 1509 O O . ASP A 1 188 ? 40.444 -34.033 -57.886 1.00 90.75 188 ASP A O 1
ATOM 1513 N N . GLN A 1 189 ? 40.176 -33.962 -55.660 1.00 90.06 189 GLN A N 1
ATOM 1514 C CA . GLN A 1 189 ? 41.483 -34.543 -55.372 1.00 90.06 189 GLN A CA 1
ATOM 1515 C C . GLN A 1 189 ? 41.519 -36.038 -55.726 1.00 90.06 189 GLN A C 1
ATOM 1517 O O . GLN A 1 189 ? 42.498 -36.492 -56.325 1.00 90.06 189 GLN A O 1
ATOM 1522 N N . ALA A 1 190 ? 40.448 -36.788 -55.454 1.00 89.62 190 ALA A N 1
ATOM 1523 C CA . ALA A 1 190 ? 40.310 -38.184 -55.859 1.00 89.62 190 ALA A CA 1
ATOM 1524 C C . ALA A 1 190 ? 40.318 -38.343 -57.392 1.00 89.62 190 ALA A C 1
ATOM 1526 O O . ALA A 1 190 ? 41.043 -39.192 -57.916 1.00 89.62 190 ALA A O 1
ATOM 1527 N N . ALA A 1 191 ? 39.606 -37.482 -58.126 1.00 90.19 191 ALA A N 1
ATOM 1528 C CA . ALA A 1 191 ? 39.596 -37.468 -59.589 1.00 90.19 191 ALA A CA 1
ATOM 1529 C C . ALA A 1 191 ? 40.989 -37.175 -60.176 1.00 90.19 191 ALA A C 1
ATOM 1531 O O . ALA A 1 191 ? 41.455 -37.893 -61.064 1.00 90.19 191 ALA A O 1
ATOM 1532 N N . LYS A 1 192 ? 41.710 -36.180 -59.634 1.00 92.75 192 LYS A N 1
ATOM 1533 C CA . LYS A 1 192 ? 43.106 -35.882 -60.016 1.00 92.75 192 LYS A CA 1
ATOM 1534 C C . LYS A 1 192 ? 44.033 -37.078 -59.761 1.00 92.75 192 LYS A C 1
ATOM 1536 O O . LYS A 1 192 ? 44.858 -37.401 -60.615 1.00 92.75 192 LYS A O 1
ATOM 1541 N N . HIS A 1 193 ? 43.877 -37.764 -58.626 1.00 88.12 193 HIS A N 1
ATOM 1542 C CA . HIS A 1 193 ? 44.629 -38.984 -58.314 1.00 88.12 193 HIS A CA 1
ATOM 1543 C C . HIS A 1 193 ? 44.299 -40.144 -59.269 1.00 88.12 193 HIS A C 1
ATOM 1545 O O . HIS A 1 193 ? 45.215 -40.851 -59.689 1.00 88.12 193 HIS A O 1
ATOM 1551 N N . ALA A 1 194 ? 43.032 -40.327 -59.654 1.00 89.31 194 ALA A N 1
ATOM 1552 C CA . ALA A 1 194 ? 42.618 -41.361 -60.602 1.00 89.31 194 ALA A CA 1
ATOM 1553 C C . ALA A 1 194 ? 43.203 -41.128 -62.007 1.00 89.31 194 ALA A C 1
ATOM 1555 O O . ALA A 1 194 ? 43.774 -42.049 -62.590 1.00 89.31 194 ALA A O 1
ATOM 1556 N N . ILE A 1 195 ? 43.152 -39.889 -62.514 1.00 91.50 195 ILE A N 1
ATOM 1557 C CA . ILE A 1 195 ? 43.759 -39.511 -63.803 1.00 91.50 195 ILE A CA 1
ATOM 1558 C C . ILE A 1 195 ? 45.276 -39.742 -63.776 1.00 91.50 195 ILE A C 1
ATOM 1560 O O . ILE A 1 195 ? 45.829 -40.326 -64.707 1.00 91.50 195 ILE A O 1
ATOM 1564 N N . LEU A 1 196 ? 45.956 -39.334 -62.698 1.00 91.69 196 LEU A N 1
ATOM 1565 C CA . LEU A 1 196 ? 47.395 -39.555 -62.535 1.00 91.69 196 LEU A CA 1
ATOM 1566 C C . LEU A 1 196 ? 47.747 -41.053 -62.505 1.00 91.69 196 LEU A C 1
ATOM 1568 O O . LEU A 1 196 ? 48.759 -41.463 -63.075 1.00 91.69 196 LEU A O 1
ATOM 1572 N N . HIS A 1 197 ? 46.913 -41.875 -61.864 1.00 85.31 197 HIS A N 1
ATOM 1573 C CA . HIS A 1 197 ? 47.095 -43.323 -61.804 1.00 85.31 197 HIS A CA 1
ATOM 1574 C C . HIS A 1 197 ? 46.907 -43.989 -63.178 1.00 85.31 197 HIS A C 1
ATOM 1576 O O . HIS A 1 197 ? 47.693 -44.864 -63.540 1.00 85.31 197 HIS A O 1
ATOM 1582 N N . ASP A 1 198 ? 45.918 -43.557 -63.964 1.00 88.44 198 ASP A N 1
ATOM 1583 C CA . ASP A 1 198 ? 45.677 -44.072 -65.317 1.00 88.44 198 ASP A CA 1
ATOM 1584 C C . ASP A 1 198 ? 46.794 -43.663 -66.297 1.00 88.44 198 ASP A C 1
ATOM 1586 O O . ASP A 1 198 ? 47.348 -44.501 -67.010 1.00 88.44 198 ASP A O 1
ATOM 1590 N N . GLN A 1 199 ? 47.250 -42.405 -66.236 1.00 89.38 199 GLN A N 1
ATOM 1591 C CA . GLN A 1 199 ? 48.429 -41.938 -66.980 1.00 89.38 199 GLN A CA 1
ATOM 1592 C C . GLN A 1 199 ? 49.694 -42.735 -66.624 1.00 89.38 199 GLN A C 1
ATOM 1594 O O . GLN A 1 199 ? 50.459 -43.124 -67.511 1.00 89.38 199 GLN A O 1
ATOM 1599 N N . LEU A 1 200 ? 49.913 -43.021 -65.336 1.00 87.50 200 LEU A N 1
ATOM 1600 C CA . LEU A 1 200 ? 51.027 -43.853 -64.884 1.00 87.50 200 LEU A CA 1
ATOM 1601 C C . LEU A 1 200 ? 50.901 -45.294 -65.408 1.00 87.50 200 LEU A C 1
ATOM 1603 O O . LEU A 1 200 ? 51.896 -45.870 -65.850 1.00 87.50 200 LEU A O 1
ATOM 1607 N N . ALA A 1 201 ? 49.695 -45.869 -65.400 1.00 82.88 201 ALA A N 1
ATOM 1608 C CA . ALA A 1 201 ? 49.434 -47.204 -65.931 1.00 82.88 201 ALA A CA 1
ATOM 1609 C C . ALA A 1 201 ? 49.710 -47.285 -67.443 1.00 82.88 201 ALA A C 1
ATOM 1611 O O . ALA A 1 201 ? 50.378 -48.222 -67.886 1.00 82.88 201 ALA A O 1
ATOM 1612 N N . ALA A 1 202 ? 49.288 -46.280 -68.217 1.00 80.19 202 ALA A N 1
ATOM 1613 C CA . ALA A 1 202 ? 49.562 -46.179 -69.650 1.00 80.19 202 ALA A CA 1
ATOM 1614 C C . ALA A 1 202 ? 51.072 -46.095 -69.953 1.00 80.19 202 ALA A C 1
ATOM 1616 O O . ALA A 1 202 ? 51.583 -46.869 -70.764 1.00 80.19 202 ALA A O 1
ATOM 1617 N N . LEU A 1 203 ? 51.8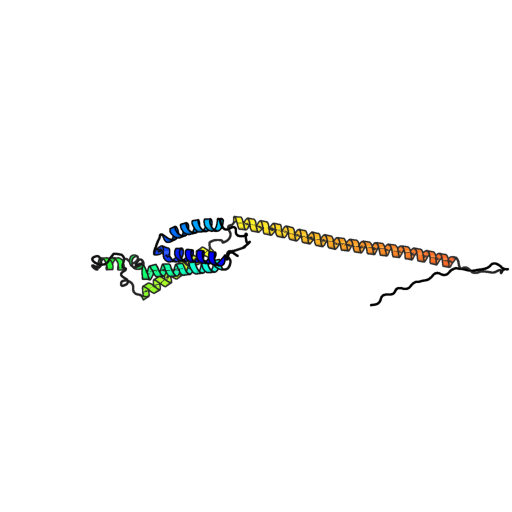18 -45.238 -69.241 1.00 77.50 203 LEU A N 1
ATOM 1618 C CA . LEU A 1 203 ? 53.279 -45.131 -69.384 1.00 77.50 203 LEU A CA 1
ATOM 1619 C C . LEU A 1 203 ? 54.010 -46.433 -69.008 1.00 77.50 203 LEU A C 1
ATOM 1621 O O . LEU A 1 203 ? 55.012 -46.801 -69.625 1.00 77.50 203 LEU A O 1
ATOM 1625 N N . LEU A 1 204 ? 53.515 -47.162 -68.003 1.00 79.56 204 LEU A N 1
ATOM 1626 C CA . LEU A 1 204 ? 54.062 -48.467 -67.625 1.00 79.56 204 LEU A CA 1
ATOM 1627 C C . LEU A 1 204 ? 53.721 -49.575 -68.636 1.00 79.56 204 LEU A C 1
ATOM 1629 O O . LEU A 1 204 ? 54.493 -50.529 -68.749 1.00 79.56 204 LEU A O 1
ATOM 1633 N N . ALA A 1 205 ? 52.611 -49.462 -69.371 1.00 74.12 205 ALA A N 1
ATOM 1634 C CA . ALA A 1 205 ? 52.240 -50.385 -70.444 1.00 74.12 205 ALA A CA 1
ATOM 1635 C C . ALA A 1 205 ? 53.103 -50.180 -71.703 1.00 74.12 205 ALA A C 1
ATOM 1637 O O . ALA A 1 205 ? 53.680 -51.148 -72.202 1.00 74.12 205 ALA A O 1
ATOM 1638 N N . ASP A 1 206 ? 53.291 -48.933 -72.143 1.00 69.88 206 ASP A N 1
ATOM 1639 C CA . ASP A 1 206 ? 54.173 -48.574 -73.267 1.00 69.88 206 ASP A CA 1
ATOM 1640 C C . ASP A 1 206 ? 55.626 -49.027 -73.013 1.00 69.88 206 ASP A C 1
ATOM 1642 O O . ASP A 1 206 ? 56.263 -49.699 -73.834 1.00 69.88 206 ASP A O 1
ATOM 1646 N N . ARG A 1 207 ? 56.115 -48.824 -71.779 1.00 61.78 207 ARG A N 1
ATOM 1647 C CA . ARG A 1 207 ? 57.424 -49.335 -71.343 1.00 61.78 207 ARG A CA 1
ATOM 1648 C C . ARG A 1 207 ? 57.543 -50.866 -71.409 1.00 61.78 207 ARG A C 1
ATOM 1650 O O . ARG A 1 207 ? 58.657 -51.362 -71.562 1.00 61.78 207 ARG A O 1
ATOM 1657 N N . ARG A 1 208 ? 56.448 -51.629 -71.292 1.00 58.81 208 ARG A N 1
ATOM 1658 C CA . ARG A 1 208 ? 56.462 -53.099 -71.465 1.00 58.81 208 ARG A CA 1
ATOM 1659 C C . ARG A 1 208 ? 56.485 -53.505 -72.939 1.00 58.81 208 ARG A C 1
ATOM 1661 O O . ARG A 1 208 ? 57.106 -54.512 -73.261 1.00 58.81 208 ARG A O 1
ATOM 1668 N N . GLN A 1 209 ? 55.865 -52.729 -73.829 1.00 54.78 209 GLN A N 1
ATOM 1669 C CA . GLN A 1 209 ? 55.883 -52.987 -75.275 1.00 54.78 209 GLN A CA 1
ATOM 1670 C C . GLN A 1 209 ? 57.249 -52.671 -75.907 1.00 54.78 209 GLN A C 1
ATOM 1672 O O . GLN A 1 209 ? 57.680 -53.382 -76.812 1.00 54.78 209 GLN A O 1
ATOM 1677 N N . CYS A 1 210 ? 57.998 -51.715 -75.352 1.00 53.03 210 CYS A N 1
ATOM 1678 C CA . CYS A 1 210 ? 59.385 -51.434 -75.745 1.00 53.03 210 CYS A CA 1
ATOM 1679 C C . CYS A 1 210 ? 60.424 -52.517 -75.346 1.00 53.03 210 CYS A C 1
ATOM 1681 O O . CYS A 1 210 ? 61.620 -52.307 -75.551 1.00 53.03 210 CYS A O 1
ATOM 1683 N N . VAL A 1 211 ? 60.023 -53.663 -74.772 1.00 53.78 211 VAL A N 1
ATOM 1684 C CA . VAL A 1 211 ? 60.941 -54.736 -74.330 1.00 53.78 211 VAL A CA 1
ATOM 1685 C C . VAL A 1 211 ? 60.647 -56.059 -75.052 1.00 53.78 211 VAL A C 1
ATOM 1687 O O . VAL A 1 211 ? 60.191 -57.036 -74.460 1.00 53.78 211 VAL A O 1
ATOM 1690 N N . ALA A 1 212 ? 60.984 -56.102 -76.344 1.00 39.75 212 ALA A N 1
ATOM 1691 C CA . ALA A 1 212 ? 61.212 -57.336 -77.104 1.00 39.75 212 ALA A CA 1
ATOM 1692 C C . ALA A 1 212 ? 62.727 -57.487 -77.417 1.00 39.75 212 ALA A C 1
ATOM 1694 O O . ALA A 1 212 ? 63.396 -56.472 -77.634 1.00 39.75 212 ALA A O 1
ATOM 1695 N N . PRO A 1 213 ? 63.329 -58.697 -77.389 1.00 40.47 213 PRO A N 1
ATOM 1696 C CA . PRO A 1 213 ? 64.768 -58.803 -77.107 1.00 40.47 213 PRO A CA 1
ATOM 1697 C C . PRO A 1 213 ? 65.709 -59.042 -78.312 1.00 40.47 213 PRO A C 1
ATOM 1699 O O . PRO A 1 213 ? 65.731 -60.145 -78.837 1.00 40.47 213 PRO A O 1
ATOM 1702 N N . SER A 1 214 ? 66.640 -58.093 -78.550 1.00 44.16 214 SER A N 1
ATOM 1703 C CA . SER A 1 214 ? 68.043 -58.288 -79.040 1.00 44.16 214 SER A CA 1
ATOM 1704 C C . SER A 1 214 ? 68.286 -58.957 -80.431 1.00 44.16 214 SER A C 1
ATOM 1706 O O . SER A 1 214 ? 67.390 -59.625 -80.927 1.00 44.16 214 SER A O 1
ATOM 1708 N N . PRO A 1 215 ? 69.478 -58.830 -81.092 1.00 46.59 215 PRO A N 1
ATOM 1709 C CA . PRO A 1 215 ? 70.817 -58.712 -80.488 1.00 46.59 215 PRO A CA 1
ATOM 1710 C C . PRO A 1 215 ? 71.852 -57.726 -81.100 1.00 46.59 215 PRO A C 1
ATOM 1712 O O . PRO A 1 215 ? 71.988 -57.569 -82.304 1.00 46.59 215 PRO A O 1
ATOM 1715 N N . ARG A 1 216 ? 72.687 -57.193 -80.192 1.00 38.88 216 ARG A N 1
ATOM 1716 C CA . ARG A 1 216 ? 74.165 -57.032 -80.250 1.00 38.88 216 ARG A CA 1
ATOM 1717 C C . ARG A 1 216 ? 74.853 -56.621 -81.574 1.00 38.88 216 ARG A C 1
ATOM 1719 O O . ARG A 1 216 ? 74.984 -57.434 -82.477 1.00 38.88 216 ARG A O 1
ATOM 1726 N N . HIS A 1 217 ? 75.608 -55.517 -81.515 1.00 35.47 217 HIS A N 1
ATOM 1727 C CA . HIS A 1 217 ? 77.070 -55.566 -81.718 1.00 35.47 217 HIS A CA 1
ATOM 1728 C C . HIS A 1 217 ? 77.802 -54.453 -80.933 1.00 35.47 217 HIS A C 1
ATOM 1730 O O . HIS A 1 217 ? 77.160 -53.606 -80.316 1.00 35.47 217 HIS A O 1
ATOM 1736 N N . ALA A 1 218 ? 79.134 -54.549 -80.844 1.00 37.69 218 ALA A N 1
ATOM 1737 C CA . ALA A 1 218 ? 79.989 -53.939 -79.811 1.00 37.69 218 ALA A CA 1
ATOM 1738 C C . ALA A 1 218 ? 80.991 -52.884 -80.389 1.00 37.69 218 ALA A C 1
ATOM 1740 O O . ALA A 1 218 ? 81.048 -52.741 -81.609 1.00 37.69 218 ALA A O 1
ATOM 1741 N N . PRO A 1 219 ? 81.738 -52.115 -79.555 1.00 54.50 219 PRO A N 1
ATOM 1742 C CA . PRO A 1 219 ? 82.319 -50.799 -79.905 1.00 54.50 219 PRO A CA 1
ATOM 1743 C C . PRO A 1 219 ? 83.795 -50.831 -80.372 1.00 54.50 219 PRO A C 1
ATOM 1745 O O . PRO A 1 219 ? 84.423 -51.890 -80.326 1.00 54.50 219 PRO A O 1
ATOM 1748 N N . PRO A 1 220 ? 84.370 -49.677 -80.801 1.00 48.69 220 PRO A N 1
ATOM 1749 C CA . PRO A 1 220 ? 85.401 -48.959 -79.993 1.00 48.69 220 PRO A CA 1
ATOM 1750 C C . PRO A 1 220 ? 85.429 -47.399 -80.174 1.00 48.69 220 PRO A C 1
ATOM 1752 O O . PRO A 1 220 ? 84.693 -46.899 -81.014 1.00 48.69 22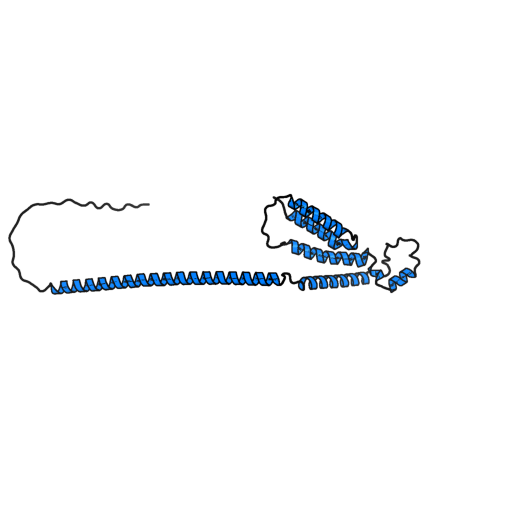0 PRO A O 1
ATOM 1755 N N . VAL A 1 221 ? 86.251 -46.524 -79.537 1.00 40.16 221 VAL A N 1
ATOM 1756 C CA . VAL A 1 221 ? 86.925 -46.399 -78.202 1.00 40.16 221 VAL A CA 1
ATOM 1757 C C . VAL A 1 221 ? 87.426 -44.927 -78.006 1.00 40.16 221 VAL A C 1
ATOM 1759 O O . VAL A 1 221 ? 88.127 -44.424 -78.873 1.00 40.16 221 VAL A O 1
ATOM 1762 N N . ALA A 1 222 ? 87.178 -44.302 -76.832 1.00 39.78 222 ALA A N 1
ATOM 1763 C CA . ALA A 1 222 ? 87.856 -43.105 -76.238 1.00 39.78 222 ALA A CA 1
ATOM 1764 C C . ALA A 1 222 ? 87.815 -41.729 -76.995 1.00 39.78 222 ALA A C 1
ATOM 1766 O O . ALA A 1 222 ? 87.450 -41.669 -78.157 1.00 39.78 222 ALA A O 1
ATOM 1767 N N . SER A 1 223 ? 88.129 -40.548 -76.414 1.00 37.31 223 SER A N 1
ATOM 1768 C CA . SER A 1 223 ? 88.701 -40.164 -75.098 1.00 37.31 223 SER A CA 1
ATOM 1769 C C . SER A 1 223 ? 88.296 -38.719 -74.675 1.00 37.31 223 SER A C 1
ATOM 1771 O O . SER A 1 223 ? 87.949 -37.929 -75.547 1.00 37.31 223 SER A O 1
ATOM 1773 N N . GLY A 1 224 ? 88.407 -38.322 -73.386 1.00 35.12 224 GLY A N 1
ATOM 1774 C CA . GLY A 1 224 ? 88.374 -36.887 -72.989 1.00 35.12 224 GLY A CA 1
ATOM 1775 C C . GLY A 1 224 ? 87.907 -36.531 -71.555 1.00 35.12 224 GLY A C 1
ATOM 1776 O O . GLY A 1 224 ? 86.735 -36.636 -71.233 1.00 35.12 224 GLY A O 1
ATOM 1777 N N . ARG A 1 225 ? 88.839 -36.073 -70.702 1.00 35.97 225 ARG A N 1
ATOM 1778 C CA . ARG A 1 225 ? 88.739 -35.590 -69.285 1.00 35.97 225 ARG A CA 1
ATOM 1779 C C . ARG A 1 225 ? 87.500 -34.707 -68.946 1.00 35.97 225 ARG A C 1
ATOM 1781 O O . ARG A 1 225 ? 87.168 -33.837 -69.733 1.00 35.97 225 ARG A O 1
ATOM 1788 N N . ARG A 1 226 ? 86.741 -34.934 -67.845 1.00 41.75 226 ARG A N 1
ATOM 1789 C CA . ARG A 1 226 ? 86.968 -34.633 -66.383 1.00 41.75 226 ARG A CA 1
ATOM 1790 C C . ARG A 1 226 ? 87.031 -33.124 -66.009 1.00 41.75 226 ARG A C 1
ATOM 1792 O O . ARG A 1 226 ? 87.664 -32.394 -66.758 1.00 41.75 226 ARG A O 1
ATOM 1799 N N . PRO A 1 227 ? 86.676 -32.710 -64.760 1.00 49.00 227 PRO A N 1
ATOM 1800 C CA . PRO A 1 227 ? 85.645 -33.221 -63.832 1.00 49.00 227 PRO A CA 1
ATOM 1801 C C . PRO A 1 227 ? 84.831 -32.102 -63.102 1.00 49.00 227 PRO A C 1
ATOM 1803 O O . PRO A 1 227 ? 85.151 -30.923 -63.180 1.00 49.00 227 PRO A O 1
ATOM 1806 N N . GLY A 1 228 ? 83.783 -32.487 -62.361 1.00 36.25 228 GLY A N 1
ATOM 1807 C CA . GLY A 1 228 ? 82.739 -31.593 -61.826 1.00 36.25 228 GLY A CA 1
ATOM 1808 C C . GLY A 1 228 ? 83.041 -30.684 -60.618 1.00 36.25 228 GLY A C 1
ATOM 1809 O O . GLY A 1 228 ? 84.135 -30.667 -60.058 1.00 36.25 228 GLY A O 1
ATOM 1810 N N . VAL A 1 229 ? 81.990 -29.984 -60.168 1.00 39.50 229 VAL A N 1
ATOM 1811 C CA . VAL A 1 229 ? 81.931 -29.211 -58.911 1.00 39.50 229 VAL A CA 1
ATOM 1812 C C . VAL A 1 229 ? 80.749 -29.697 -58.061 1.00 39.50 229 VAL A C 1
ATOM 1814 O O . VAL A 1 229 ? 79.705 -30.082 -58.582 1.00 39.50 229 VAL A O 1
ATOM 1817 N N . LYS A 1 230 ? 80.953 -29.739 -56.740 1.00 38.44 230 LYS A N 1
ATOM 1818 C CA . LYS A 1 230 ? 80.068 -30.364 -55.744 1.00 38.44 230 LYS A CA 1
ATOM 1819 C C . LYS A 1 230 ? 79.006 -29.394 -55.217 1.00 38.44 230 LYS A C 1
ATOM 1821 O O . LYS A 1 230 ? 79.331 -28.258 -54.881 1.00 38.44 230 LYS A O 1
ATOM 1826 N N . SER A 1 231 ? 77.795 -29.894 -54.986 1.00 48.12 231 SER A N 1
ATOM 1827 C CA . SER A 1 231 ? 76.816 -29.269 -54.085 1.00 48.12 231 SER A CA 1
ATOM 1828 C C . SER A 1 231 ? 77.215 -29.466 -52.613 1.00 48.12 231 SER A C 1
ATOM 1830 O O . SER A 1 231 ? 77.724 -30.538 -52.270 1.00 48.12 231 SER A O 1
ATOM 1832 N N . PRO A 1 232 ? 76.901 -28.520 -51.712 1.00 51.50 232 PRO A N 1
ATOM 1833 C CA . PRO A 1 232 ? 76.838 -28.787 -50.281 1.00 51.50 232 PRO A CA 1
ATOM 1834 C C . PRO A 1 232 ? 75.407 -28.654 -49.739 1.00 51.50 232 PRO A C 1
ATOM 1836 O O . PRO A 1 232 ? 74.830 -27.570 -49.679 1.00 51.50 232 PRO A O 1
ATOM 1839 N N . ILE A 1 233 ? 74.864 -29.776 -49.269 1.00 43.72 233 ILE A N 1
ATOM 1840 C CA . ILE A 1 233 ? 73.699 -29.818 -48.377 1.00 43.72 233 ILE A CA 1
ATOM 1841 C C . ILE A 1 233 ? 74.080 -29.124 -47.060 1.00 43.72 233 ILE A C 1
ATOM 1843 O O . ILE A 1 233 ? 75.103 -29.470 -46.467 1.00 43.72 233 ILE A O 1
ATOM 1847 N N . LYS A 1 234 ? 73.239 -28.218 -46.545 1.00 41.66 234 LYS A N 1
ATOM 1848 C CA . LYS A 1 234 ? 73.281 -27.815 -45.129 1.00 41.66 234 LYS A CA 1
ATOM 1849 C C . LYS A 1 234 ? 72.030 -28.313 -44.417 1.00 41.66 234 LYS A C 1
ATOM 1851 O O . LYS A 1 234 ? 70.912 -28.021 -44.828 1.00 41.66 234 LYS A O 1
ATOM 1856 N N . LYS A 1 235 ? 72.250 -29.113 -43.372 1.00 41.50 235 LYS A N 1
ATOM 1857 C CA . LYS A 1 235 ? 71.197 -29.684 -42.532 1.00 41.50 235 LYS A CA 1
ATOM 1858 C C . LYS A 1 235 ? 70.639 -28.648 -41.559 1.00 41.50 235 LYS A C 1
ATOM 1860 O O . LYS A 1 235 ? 71.355 -27.765 -41.092 1.00 41.50 235 LYS A O 1
ATOM 1865 N N . PHE A 1 236 ? 69.369 -28.859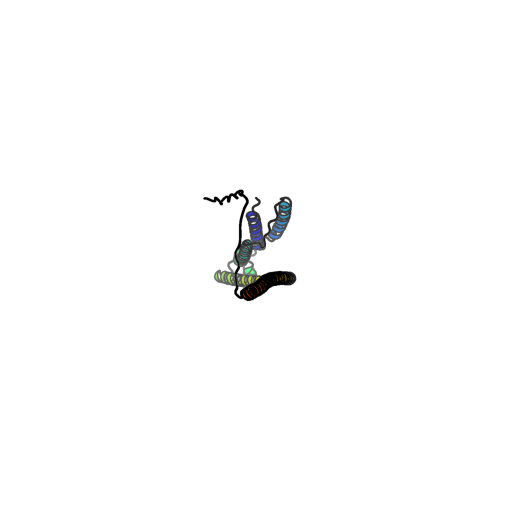 -41.237 1.00 37.59 236 PHE A N 1
ATOM 1866 C CA . PHE A 1 236 ? 68.638 -28.323 -40.093 1.00 37.59 236 PHE A CA 1
ATOM 1867 C C . PHE A 1 236 ? 69.449 -28.394 -38.786 1.00 37.59 236 PHE A C 1
ATOM 1869 O O . PHE A 1 236 ? 70.160 -29.375 -38.554 1.00 37.59 236 PHE A O 1
ATOM 1876 N N . LYS A 1 237 ? 69.259 -27.408 -37.904 1.00 39.78 237 LYS A N 1
ATOM 1877 C CA . LYS A 1 237 ? 69.542 -27.532 -36.470 1.00 39.78 237 LYS A CA 1
ATOM 1878 C C . LYS A 1 237 ? 68.441 -26.813 -35.689 1.00 39.78 237 LYS A C 1
ATOM 1880 O O . LYS A 1 237 ? 68.308 -25.600 -35.792 1.00 39.78 237 LYS A O 1
ATOM 1885 N N . VAL A 1 238 ? 67.669 -27.595 -34.946 1.00 44.66 238 VAL A N 1
ATOM 1886 C CA . VAL A 1 238 ? 66.716 -27.181 -33.909 1.00 44.66 238 VAL A CA 1
ATOM 1887 C C . VAL A 1 238 ? 67.155 -27.925 -32.657 1.00 44.66 238 VAL A C 1
ATOM 1889 O O . VAL A 1 238 ? 67.493 -29.093 -32.795 1.00 44.66 238 VAL A O 1
ATOM 1892 N N . ASP A 1 239 ? 67.213 -27.230 -31.523 1.00 49.53 239 ASP A N 1
ATOM 1893 C CA . ASP A 1 239 ? 67.296 -27.725 -30.137 1.00 49.53 239 ASP A CA 1
ATOM 1894 C C . ASP A 1 239 ? 67.542 -26.497 -29.228 1.00 49.53 239 ASP A C 1
ATOM 1896 O O . ASP A 1 239 ? 68.322 -25.621 -29.631 1.00 49.53 239 ASP A O 1
ATOM 1900 N N . PRO A 1 240 ? 67.057 -26.468 -27.976 1.00 59.28 240 PRO A N 1
ATOM 1901 C CA . PRO A 1 240 ? 65.792 -27.007 -27.470 1.00 59.28 240 PRO A CA 1
ATOM 1902 C C . PRO A 1 240 ? 64.874 -25.923 -26.856 1.00 59.28 240 PRO A C 1
ATOM 1904 O O . PRO A 1 240 ? 65.382 -24.859 -26.435 1.00 59.28 240 PRO A O 1
#

Secondary structure (DSSP, 8-state):
---HHHHHHHHHHHHHHHHHHTTT-TTHHHHHHHHHHHHHHHHHHS-PPPP--SS-TTHHHHHHHHHHHHHHHHHHIIIIISSHHHHT-HHHHHHHHHSSTTTTS-TT---TTSS-HHHHHHHHHHHHHHHHHHHHHHHHHS-SS-HHHHHHHHHHHHHHHHHHHHHHHHHHHHHHHHHHHHHHHHHHHHHHHHHHHHHHHHHHHHHHHT------------------------------

pLDDT: mean 79.62, std 17.84, range [35.12, 97.25]

Foldseek 3Di:
DDDVVVVLVVLLVLVLCCLQCCVVPVCSVVVSVVVVVVVVVVVVVVDDDDDDDPDPPCSVVSNVVSNLVSLLRVLCCCLPPFLVVLVVDVVSVVVVVVDPPPPPDPPRDHPPPPDDPVVSVVSSVVSSVVVVVVVVVVVVVPDPDDPVVVVVVVVVVVVVVVVVVVVVVVVVVVVVVVVVVVVVVVVVVVVVVVVVVVVVVVVVVVVVVVDDDDDDDDDDDDDDDDDDDDDDDDDDDDDD

Radius of gyration: 49.62 Å; chains: 1; bounding box: 118×78×115 Å

Sequence (240 aa):
PHDTFADYADTLVQFGYVSQFTCVWPFIPVCAVINNVFEVRSSAFQRVVPQRTSSMGSWNLFLRFNNIWAIFINVALICYASGLLESFFPTCVQLQVSTDYAQHLPAMVPNFSCIASSDRFAIFVVLEHVLVLVYVTLTLSINAVPSSIKRILKTKDRVLKEHFAAHVTTHDDDNDQRRRDLSHDHDDQAAKHAILHDQLAALLADRRQCVAPSPRHAPPVASGRRPGVKSPIKKFKVDP